Protein AF-A0A7S1UYB9-F1 (afdb_monomer)

Nearest PDB structures (foldseek):
  4dlo-assembly2_B  TM=4.527E-01  e=6.474E-01  Homo sapiens
  8h2i-assembly1_ch  TM=1.935E-01  e=6.474E-01  Paramecium bursaria Chlorella virus 1

Solvent-accessible surface area (backbone atoms only — not comparable to full-atom values): 20410 Å² total; per-residue (Å²): 109,73,67,57,55,50,49,52,51,49,49,56,49,45,54,52,46,54,53,44,52,65,56,42,76,76,60,73,85,88,80,85,80,88,90,85,88,78,91,83,91,81,80,86,74,84,79,85,75,87,77,80,89,81,90,79,92,77,91,78,91,70,85,76,75,67,77,84,29,73,62,58,53,55,50,70,70,44,54,74,50,55,44,52,31,52,51,42,31,50,53,21,47,49,56,64,70,48,92,58,56,42,74,54,38,48,60,60,46,49,57,50,53,51,51,52,50,49,30,48,74,71,68,42,57,66,48,68,64,30,54,47,37,45,53,57,36,34,60,64,28,75,39,69,68,57,41,53,52,50,53,54,50,40,50,72,44,46,47,56,58,55,60,55,50,59,40,63,71,48,73,72,76,58,95,43,80,82,39,67,44,65,38,87,87,78,66,47,72,42,37,54,60,55,42,54,73,72,66,44,73,76,74,78,77,81,56,57,70,60,19,40,51,46,20,50,54,49,49,52,52,53,46,53,45,48,48,45,63,73,71,60,47,68,92,50,46,68,61,39,52,52,51,50,49,48,52,52,48,50,54,47,53,30,40,36,50,57,50,52,52,50,52,51,53,60,48,55,76,75,41,96,68,88,76,83,76,81,73,82,63,68,83,78,39,81,91,51,54,37,66,32,60,68,64,46,33,28,52,50,18,43,45,47,76,74,73,46,64,59,68,59,54,51,49,53,52,53,49,50,49,50,50,24,54,76,69,68,43,84,75,46,92,52,81,85,50,92,87,79,118

Foldseek 3Di:
DVVVVVVVVVVVVVVVVVVVVVVVVVDDDDDDDDDDDDDDDDDPPPDDDDDDDDDDDDDDDPPPPPPCDVVVVVLVVDDPLVNLQVVLLVLLVVLVPDPDQLVVLVVSLVVSLVSLVVCLVVLRAHDLNSLVSSLVSVVRNVDPVSNVSSVVSCVSSVSLVVVVVVLVVVPAQPPDQQDWDQDPVPRDTDGPVCCVVPVDDPPPDCVLVQLLVLQVVVCVLVVVLVVCVVVPVVVCVVVSVVVVVVVVVLQCQQQVLVVVVVVVVVVCVVDVDPPPDDDDDQPPDPPSRNVCPSVVSNVVSVCCVPPDPVVVVVVVVVVVLVVCVVVVRCPDSHPDDVVND

Mean predicted aligned error: 17.26 Å

Secondary structure (DSSP, 8-state):
-HHHHHHHHHHHHHHHHHHHHHHHTS-----------------------------------------S-HHHHHHHTS-HHHHHHHHHHHHHHHHHHS---HHHHHHHTHHHHHHHHHHHHHTPPPPHHHHHHHHHHHHTTT-HHHHHHHHHHHHHHTHHHHHHHHHHHS-PPPSSTT-EEE-TTT--EEEHHHHHHHTS-------HHHHHHHHHHHHHHHHHHHHHHHTT-TTTHHHHHHHHHHHHHHHHHHTHHHHHHHHHHHHHHH--S-----PPPGGGSGGGTTS-HHHHHHHHHHHHHHH--HHHHHHHHHHHHHHHHHTT----SS---TT--

Organism: NCBI:txid210454

Structure (mmCIF, N/CA/C/O backbone):
data_AF-A0A7S1UYB9-F1
#
_entry.id   AF-A0A7S1UYB9-F1
#
loop_
_atom_site.group_PDB
_atom_site.id
_atom_site.type_symbol
_atom_site.label_atom_id
_atom_site.label_alt_id
_atom_site.label_comp_id
_atom_site.label_asym_id
_atom_site.label_entity_id
_atom_site.label_seq_id
_atom_site.pdbx_PDB_ins_code
_atom_site.Cartn_x
_atom_site.Cartn_y
_atom_site.Cartn_z
_atom_site.occupancy
_atom_site.B_iso_or_equiv
_atom_site.auth_seq_id
_atom_site.auth_comp_id
_atom_site.auth_asym_id
_atom_site.auth_atom_id
_atom_site.pdbx_PDB_model_num
ATOM 1 N N . MET A 1 1 ? 33.769 6.820 -28.427 1.00 42.97 1 MET A N 1
ATOM 2 C CA . MET A 1 1 ? 32.489 6.072 -28.470 1.00 42.97 1 MET A CA 1
ATOM 3 C C . MET A 1 1 ? 32.294 5.111 -27.297 1.00 42.97 1 MET A C 1
ATOM 5 O O . MET A 1 1 ? 31.265 5.228 -26.648 1.00 42.97 1 MET A O 1
ATOM 9 N N . ARG A 1 2 ? 33.259 4.240 -26.949 1.00 36.12 2 ARG A N 1
ATOM 10 C CA . ARG A 1 2 ? 33.141 3.302 -25.803 1.00 36.12 2 ARG A CA 1
ATOM 11 C C . ARG A 1 2 ? 32.756 3.968 -24.464 1.00 36.12 2 ARG A C 1
ATOM 13 O O . ARG A 1 2 ? 31.937 3.426 -23.739 1.00 36.12 2 ARG A O 1
ATOM 20 N N . ILE A 1 3 ? 33.258 5.177 -24.186 1.00 41.88 3 ILE A N 1
ATOM 21 C CA . ILE A 1 3 ? 32.945 5.941 -22.958 1.00 41.88 3 ILE A CA 1
ATOM 22 C C . ILE A 1 3 ? 31.493 6.452 -22.931 1.00 41.88 3 ILE A C 1
ATOM 24 O O . ILE A 1 3 ? 30.877 6.475 -21.874 1.00 41.88 3 ILE A O 1
ATOM 28 N N . VAL A 1 4 ? 30.919 6.818 -24.082 1.00 43.22 4 VAL A N 1
ATOM 29 C CA . VAL A 1 4 ? 29.540 7.340 -24.162 1.00 43.22 4 VAL A CA 1
ATOM 30 C C . VAL A 1 4 ? 28.526 6.208 -24.011 1.00 43.22 4 VAL A C 1
ATOM 32 O O . VAL A 1 4 ? 27.543 6.360 -23.298 1.00 43.22 4 VAL A O 1
ATOM 35 N N . VAL A 1 5 ? 28.805 5.043 -24.604 1.00 44.41 5 VAL A N 1
ATOM 36 C CA . VAL A 1 5 ? 27.975 3.841 -24.425 1.00 44.41 5 VAL A CA 1
ATOM 37 C C . VAL A 1 5 ? 28.027 3.367 -22.973 1.00 44.41 5 VAL A C 1
ATOM 39 O O . VAL A 1 5 ? 26.981 3.075 -22.405 1.00 44.41 5 VAL A O 1
ATOM 42 N N . LEU A 1 6 ? 29.208 3.382 -22.341 1.00 44.91 6 LEU A N 1
ATOM 43 C CA . LEU A 1 6 ? 29.353 3.066 -20.918 1.00 44.91 6 LEU A CA 1
ATOM 44 C C . LEU A 1 6 ? 28.611 4.081 -20.033 1.00 44.91 6 LEU A C 1
ATOM 46 O O . LEU A 1 6 ? 27.949 3.681 -19.086 1.00 44.91 6 LEU A O 1
ATOM 50 N N . ALA A 1 7 ? 28.662 5.375 -20.361 1.00 41.97 7 ALA A N 1
ATOM 51 C CA . ALA A 1 7 ? 27.946 6.418 -19.629 1.00 41.97 7 ALA A CA 1
ATOM 52 C C . ALA A 1 7 ? 26.420 6.294 -19.772 1.00 41.97 7 ALA A C 1
ATOM 54 O O . ALA A 1 7 ? 25.718 6.431 -18.778 1.00 41.97 7 ALA A O 1
ATOM 55 N N . CYS A 1 8 ? 25.896 5.970 -20.959 1.00 42.84 8 CYS A N 1
ATOM 56 C CA . CYS A 1 8 ? 24.467 5.702 -21.152 1.00 42.84 8 CYS A CA 1
ATOM 57 C C . CYS A 1 8 ? 24.020 4.422 -20.434 1.00 42.84 8 CYS A C 1
ATOM 59 O O . CYS A 1 8 ? 22.961 4.421 -19.813 1.00 42.84 8 CYS A O 1
ATOM 61 N N . PHE A 1 9 ? 24.831 3.358 -20.456 1.00 45.34 9 PHE A N 1
ATOM 62 C CA . PHE A 1 9 ? 24.547 2.132 -19.703 1.00 45.34 9 PHE A CA 1
ATOM 63 C C . PHE A 1 9 ? 24.575 2.380 -18.194 1.00 45.34 9 PHE A C 1
ATOM 65 O O . PHE A 1 9 ? 23.700 1.899 -17.483 1.00 45.34 9 PHE A O 1
ATOM 72 N N . LEU A 1 10 ? 25.538 3.169 -17.706 1.00 44.28 10 LEU A N 1
ATOM 73 C CA . LEU A 1 10 ? 25.613 3.573 -16.306 1.00 44.28 10 LEU A CA 1
ATOM 74 C C . LEU A 1 10 ? 24.454 4.493 -15.928 1.00 44.28 10 LEU A C 1
ATOM 76 O O . LEU A 1 10 ? 23.946 4.350 -14.829 1.00 44.28 10 LEU A O 1
ATOM 80 N N . PHE A 1 11 ? 23.987 5.377 -16.811 1.00 46.69 11 PHE A N 1
ATOM 81 C CA . PHE A 1 11 ? 22.837 6.246 -16.548 1.00 46.69 11 PHE A CA 1
ATOM 82 C C . PHE A 1 11 ? 21.532 5.440 -16.449 1.00 46.69 11 PHE A C 1
ATOM 84 O O . PHE A 1 11 ? 20.819 5.555 -15.458 1.00 46.69 11 PHE A O 1
ATOM 91 N N . PHE A 1 12 ? 21.280 4.522 -17.391 1.00 45.00 12 PHE A N 1
ATOM 92 C CA . PHE A 1 12 ? 20.133 3.605 -17.325 1.00 45.00 12 PHE A CA 1
ATOM 93 C C . PHE A 1 12 ? 20.221 2.626 -16.145 1.00 45.00 12 PHE A C 1
ATOM 95 O O . PHE A 1 12 ? 19.213 2.355 -15.496 1.00 45.00 12 PHE A O 1
ATOM 102 N N . ALA A 1 13 ? 21.417 2.122 -15.823 1.00 44.00 13 ALA A N 1
ATOM 103 C CA . A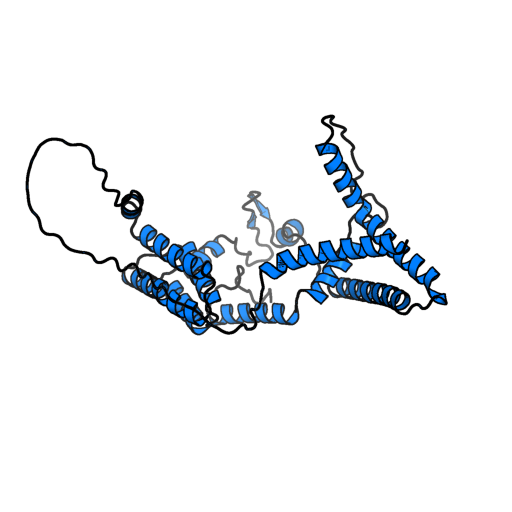LA A 1 13 ? 21.632 1.289 -14.643 1.00 44.00 13 ALA A CA 1
ATOM 104 C C . ALA A 1 13 ? 21.468 2.086 -13.341 1.00 44.00 13 ALA A C 1
ATOM 106 O O . ALA A 1 13 ? 20.978 1.529 -12.365 1.00 44.00 13 ALA A O 1
ATOM 107 N N . SER A 1 14 ? 21.828 3.374 -13.327 1.00 41.84 14 SER A N 1
ATOM 108 C CA . SER A 1 14 ? 21.657 4.273 -12.180 1.00 41.84 14 SER A CA 1
ATOM 109 C C . SER A 1 14 ? 20.189 4.597 -11.947 1.00 41.84 14 SER A C 1
ATOM 111 O O . SER A 1 14 ? 19.747 4.509 -10.810 1.00 41.84 14 SER A O 1
ATOM 113 N N . ASP A 1 15 ? 19.410 4.883 -12.992 1.00 41.91 15 ASP A N 1
ATOM 114 C CA . ASP A 1 15 ? 17.965 5.105 -12.861 1.00 41.91 15 ASP A CA 1
ATOM 115 C C . ASP A 1 15 ? 17.231 3.819 -12.458 1.00 41.91 15 ASP A C 1
ATOM 117 O O . ASP A 1 15 ? 16.371 3.850 -11.576 1.00 41.91 15 ASP A O 1
ATOM 121 N N . ALA A 1 16 ? 17.630 2.664 -13.002 1.00 42.84 16 ALA A N 1
ATOM 122 C CA . ALA A 1 16 ? 17.122 1.365 -12.564 1.00 42.84 16 ALA A CA 1
ATOM 123 C C . ALA A 1 16 ? 17.516 1.043 -11.108 1.00 42.84 16 ALA A C 1
ATOM 125 O O . ALA A 1 16 ? 16.700 0.495 -10.368 1.00 42.84 16 ALA A O 1
ATOM 126 N N . LEU A 1 17 ? 18.723 1.422 -10.664 1.00 44.00 17 LEU A N 1
ATOM 127 C CA . LEU A 1 17 ? 19.191 1.268 -9.281 1.00 44.00 17 LEU A CA 1
ATOM 128 C C . LEU A 1 17 ? 18.524 2.249 -8.320 1.00 44.00 17 LEU A C 1
ATOM 130 O O . LEU A 1 17 ? 18.197 1.847 -7.213 1.00 44.00 17 LEU A O 1
ATOM 134 N N . VAL A 1 18 ? 18.288 3.503 -8.706 1.00 43.94 18 VAL A N 1
ATOM 135 C CA . VAL A 1 18 ? 17.576 4.503 -7.891 1.00 43.94 18 VAL A CA 1
ATOM 136 C C . VAL A 1 18 ? 16.107 4.106 -7.745 1.00 43.94 18 VAL A C 1
ATOM 138 O O . VAL A 1 18 ? 15.548 4.207 -6.649 1.00 43.94 18 VAL A O 1
ATOM 141 N N . PHE A 1 19 ? 15.500 3.567 -8.806 1.00 40.62 19 PHE A N 1
ATOM 142 C CA . PHE A 1 19 ? 14.158 2.993 -8.761 1.00 40.62 19 PHE A CA 1
ATOM 143 C C . PHE A 1 19 ? 14.120 1.718 -7.899 1.00 40.62 19 PHE A C 1
ATOM 145 O O . PHE A 1 19 ? 13.281 1.621 -7.001 1.00 40.62 19 PHE A O 1
ATOM 152 N N . GLN A 1 20 ? 15.093 0.806 -8.054 1.00 43.41 20 GLN A N 1
ATOM 153 C CA . GLN A 1 20 ? 15.240 -0.363 -7.181 1.00 43.41 20 GLN A CA 1
ATOM 154 C C . GLN A 1 20 ? 15.476 0.030 -5.721 1.00 43.41 20 GLN A C 1
ATOM 156 O O . GLN A 1 20 ? 14.866 -0.570 -4.847 1.00 43.41 20 GLN A O 1
ATOM 161 N N . HIS A 1 21 ? 16.312 1.023 -5.416 1.00 39.59 21 HIS A N 1
ATOM 162 C CA . HIS A 1 21 ? 16.642 1.424 -4.044 1.00 39.59 21 HIS A CA 1
ATOM 163 C C . HIS A 1 21 ? 15.453 2.097 -3.342 1.00 39.59 21 HIS A C 1
ATOM 165 O O . HIS A 1 21 ? 15.294 1.945 -2.129 1.00 39.59 21 HIS A O 1
ATOM 171 N N . ARG A 1 22 ? 14.566 2.764 -4.098 1.00 41.34 22 ARG A N 1
ATOM 172 C CA . ARG A 1 22 ? 13.266 3.240 -3.594 1.00 41.34 22 ARG A CA 1
ATOM 173 C C . ARG A 1 22 ? 12.306 2.094 -3.269 1.00 41.34 22 ARG A C 1
ATOM 175 O O . ARG A 1 22 ? 11.605 2.181 -2.270 1.00 41.34 22 ARG A O 1
ATOM 182 N N . THR A 1 23 ? 12.306 1.013 -4.050 1.00 40.59 23 THR A N 1
ATOM 183 C CA . THR A 1 23 ? 11.463 -0.173 -3.784 1.00 40.59 23 THR A CA 1
ATOM 184 C C . THR A 1 23 ? 12.064 -1.147 -2.762 1.00 40.59 23 THR A C 1
ATOM 186 O O . THR A 1 23 ? 11.339 -1.800 -2.022 1.00 40.59 23 THR A O 1
ATOM 189 N N . ARG A 1 24 ? 13.394 -1.224 -2.658 1.00 38.09 24 ARG A N 1
ATOM 190 C CA . ARG A 1 24 ? 14.128 -2.147 -1.775 1.00 38.09 24 ARG A CA 1
ATOM 191 C C . ARG A 1 24 ? 14.206 -1.641 -0.334 1.00 38.09 24 ARG A C 1
ATOM 193 O O . ARG A 1 24 ? 14.369 -2.444 0.575 1.00 38.09 24 ARG A O 1
ATOM 200 N N . ASN A 1 25 ? 14.005 -0.340 -0.114 1.00 37.72 25 ASN A N 1
ATOM 201 C CA . ASN A 1 25 ? 13.775 0.215 1.223 1.00 37.72 25 ASN A CA 1
ATOM 202 C C . ASN A 1 25 ? 12.359 -0.073 1.762 1.00 37.72 25 ASN A C 1
ATOM 204 O O . ASN A 1 25 ? 12.115 0.193 2.930 1.00 37.72 25 ASN A O 1
ATOM 208 N N . ALA A 1 26 ? 11.450 -0.639 0.956 1.00 43.31 26 ALA A N 1
ATOM 209 C CA . ALA A 1 26 ? 10.149 -1.122 1.428 1.00 43.31 26 ALA A CA 1
ATOM 210 C C . ALA A 1 26 ? 10.147 -2.629 1.755 1.00 43.31 26 ALA A C 1
ATOM 212 O O . ALA A 1 26 ? 9.221 -3.110 2.398 1.00 43.31 26 ALA A O 1
ATOM 213 N N . ILE A 1 27 ? 11.157 -3.388 1.307 1.00 42.12 27 ILE A N 1
ATOM 214 C CA . ILE A 1 27 ? 11.240 -4.844 1.491 1.00 42.12 27 ILE A CA 1
ATOM 215 C C . ILE A 1 27 ? 12.722 -5.238 1.598 1.00 42.12 27 ILE A C 1
ATOM 217 O O . ILE A 1 27 ? 13.376 -5.545 0.597 1.00 42.12 27 ILE A O 1
ATOM 221 N N . ARG A 1 28 ? 13.281 -5.224 2.812 1.00 30.55 28 ARG A N 1
ATOM 222 C CA . ARG A 1 28 ? 14.575 -5.858 3.107 1.00 30.55 28 ARG A CA 1
ATOM 223 C C . ARG A 1 28 ? 14.331 -7.117 3.945 1.00 30.55 28 ARG A C 1
ATOM 225 O O . ARG A 1 28 ? 13.878 -6.979 5.073 1.00 30.55 28 ARG A O 1
ATOM 232 N N . PRO A 1 29 ? 14.665 -8.322 3.453 1.00 36.78 29 PRO A N 1
ATOM 233 C CA . PRO A 1 29 ? 14.842 -9.481 4.317 1.00 36.78 29 PRO A CA 1
ATOM 234 C C . PRO A 1 29 ? 16.212 -9.369 5.003 1.00 36.78 29 PRO A C 1
ATOM 236 O O . PRO A 1 29 ? 17.252 -9.329 4.337 1.00 36.78 29 PRO A O 1
ATOM 239 N N . SER A 1 30 ? 16.223 -9.260 6.329 1.00 38.91 30 SER A N 1
ATOM 240 C CA . SER A 1 30 ? 17.432 -9.231 7.153 1.00 38.91 30 SER A CA 1
ATOM 241 C C . SER A 1 30 ? 17.957 -10.654 7.361 1.00 38.91 30 SER A C 1
ATOM 243 O O . SER A 1 30 ? 17.463 -11.414 8.186 1.00 38.91 30 SER A O 1
ATOM 245 N N . HIS A 1 31 ? 19.002 -11.017 6.614 1.00 38.47 31 HIS A N 1
ATOM 246 C CA . HIS A 1 31 ? 19.836 -12.173 6.937 1.00 38.47 31 HIS A CA 1
ATOM 247 C C . HIS A 1 31 ? 21.039 -11.705 7.773 1.00 38.47 31 HIS A C 1
ATOM 249 O O . HIS A 1 31 ? 21.931 -11.025 7.273 1.00 38.47 31 HIS A O 1
ATOM 255 N N . GLN A 1 32 ? 21.015 -12.105 9.046 1.00 43.62 32 GLN A N 1
ATOM 256 C CA . GLN A 1 32 ? 22.134 -12.605 9.852 1.00 43.62 32 GLN A CA 1
ATOM 257 C C . GLN A 1 32 ? 23.381 -11.719 10.036 1.00 43.62 32 GLN A C 1
ATOM 259 O O . GLN A 1 32 ? 24.331 -11.778 9.257 1.00 43.62 32 GLN A O 1
ATOM 264 N N . GLN A 1 33 ? 23.437 -11.034 11.185 1.00 33.28 33 GLN A N 1
ATOM 265 C CA . GLN A 1 33 ? 24.684 -10.697 11.879 1.00 33.28 33 GLN A CA 1
ATOM 266 C C . GLN A 1 33 ? 24.526 -10.881 13.397 1.00 33.28 33 GLN A C 1
ATOM 268 O O . GLN A 1 33 ? 23.536 -10.459 13.987 1.00 33.28 33 GLN A O 1
ATOM 273 N N . ASP A 1 34 ? 25.509 -11.565 13.985 1.00 35.19 34 ASP A N 1
ATOM 274 C CA . ASP A 1 34 ? 25.567 -12.031 15.374 1.00 35.19 34 ASP A CA 1
ATOM 275 C C . ASP A 1 34 ? 25.630 -10.911 16.438 1.00 35.19 34 ASP A C 1
ATOM 277 O O . ASP A 1 34 ? 26.074 -9.793 16.154 1.00 35.19 34 ASP A O 1
ATOM 281 N N . PRO A 1 35 ? 25.270 -11.219 17.703 1.00 46.78 35 PRO A N 1
ATOM 282 C CA . PRO A 1 35 ? 24.909 -10.234 18.711 1.00 46.78 35 PRO A CA 1
ATOM 283 C C . PRO A 1 35 ? 26.052 -9.968 19.688 1.00 46.78 35 PRO A C 1
ATOM 285 O O . PRO A 1 35 ? 26.541 -10.899 20.322 1.00 46.78 35 PRO A O 1
ATOM 288 N N . LYS A 1 36 ? 26.407 -8.700 19.935 1.00 42.03 36 LYS A N 1
ATOM 289 C CA . LYS A 1 36 ? 26.970 -8.282 21.231 1.00 42.03 36 LYS A CA 1
ATOM 290 C C . LYS A 1 36 ? 26.615 -6.830 21.549 1.00 42.03 36 LYS A C 1
ATOM 292 O O . LYS A 1 36 ? 27.019 -5.929 20.824 1.00 42.03 36 LYS A O 1
ATOM 297 N N . ARG A 1 37 ? 26.076 -6.670 22.767 1.00 32.78 37 ARG A N 1
ATOM 298 C CA . ARG A 1 37 ? 25.945 -5.460 23.607 1.00 32.78 37 ARG A CA 1
ATOM 299 C C . ARG A 1 37 ? 24.636 -4.684 23.461 1.00 32.78 37 ARG A C 1
ATOM 301 O O . ARG A 1 37 ? 24.161 -4.529 22.356 1.00 32.78 37 ARG A O 1
ATOM 308 N N . ILE A 1 38 ? 24.043 -4.081 24.490 1.00 34.12 38 ILE A N 1
ATOM 309 C CA . ILE A 1 38 ? 24.110 -4.070 25.968 1.00 34.12 38 ILE A CA 1
ATOM 310 C C . ILE A 1 38 ? 22.876 -3.213 26.350 1.00 34.12 38 ILE A C 1
ATOM 312 O O . ILE A 1 38 ? 22.581 -2.249 25.652 1.00 34.12 38 ILE A O 1
ATOM 316 N N . LEU A 1 39 ? 22.182 -3.585 27.432 1.00 38.19 39 LEU A N 1
ATOM 317 C CA . LEU A 1 39 ? 21.310 -2.781 28.313 1.00 38.19 39 LEU A CA 1
ATOM 318 C C . LEU A 1 39 ? 20.924 -1.346 27.878 1.00 38.19 39 LEU A C 1
ATOM 320 O O . LEU A 1 39 ? 21.781 -0.470 27.837 1.00 38.19 39 LEU A O 1
ATOM 324 N N . ALA A 1 40 ? 19.622 -1.039 27.898 1.00 31.59 40 ALA A N 1
ATOM 325 C CA . ALA A 1 40 ? 18.995 -0.392 29.062 1.00 31.59 40 ALA A CA 1
ATOM 326 C C . ALA A 1 40 ? 17.464 -0.348 28.911 1.00 31.59 40 ALA A C 1
ATOM 328 O O . ALA A 1 40 ? 16.916 0.310 28.034 1.00 31.59 40 ALA A O 1
ATOM 329 N N . ARG A 1 41 ? 16.781 -1.055 29.817 1.00 38.38 41 ARG A N 1
ATOM 330 C CA . ARG A 1 41 ? 15.350 -0.918 30.097 1.00 38.38 41 ARG A CA 1
ATOM 331 C C . ARG A 1 41 ? 15.092 0.449 30.730 1.00 38.38 41 ARG A C 1
ATOM 333 O O . ARG A 1 41 ? 15.645 0.718 31.793 1.00 38.38 41 ARG A O 1
ATOM 340 N N . THR A 1 42 ? 14.149 1.208 30.182 1.00 31.94 42 THR A N 1
ATOM 341 C CA . THR A 1 42 ? 13.439 2.249 30.938 1.00 31.94 42 THR A CA 1
ATOM 342 C C . THR A 1 42 ? 11.947 1.974 30.824 1.00 31.94 42 THR A C 1
ATOM 344 O O . THR A 1 42 ? 11.270 2.421 29.905 1.00 31.94 42 THR A O 1
ATOM 347 N N . CYS A 1 43 ? 11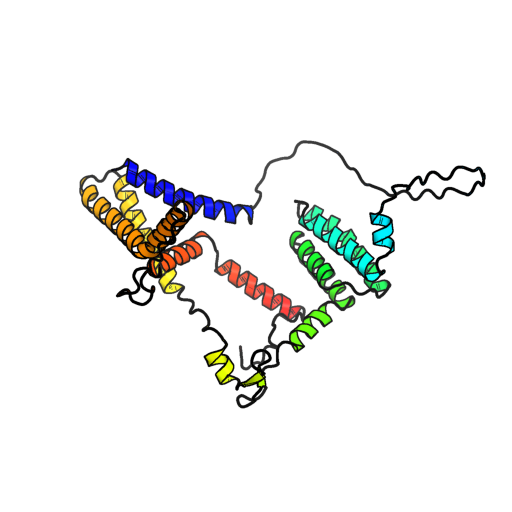.453 1.160 31.755 1.00 29.92 43 CYS A N 1
ATOM 348 C CA . CYS A 1 43 ? 10.032 0.957 31.986 1.00 29.92 43 CYS A CA 1
ATOM 349 C C . CYS A 1 43 ? 9.540 2.154 32.813 1.00 29.92 43 CYS A C 1
ATOM 351 O O . CYS A 1 43 ? 9.962 2.309 33.960 1.00 29.92 43 CYS A O 1
ATOM 353 N N . MET A 1 44 ? 8.701 3.025 32.245 1.00 29.06 44 MET A N 1
ATOM 354 C CA . MET A 1 44 ? 7.979 4.028 33.034 1.00 29.06 44 MET A CA 1
ATOM 355 C C . MET A 1 44 ? 6.806 3.342 33.735 1.00 29.06 44 MET A C 1
ATOM 357 O O . MET A 1 44 ? 5.688 3.311 33.232 1.00 29.06 44 MET A O 1
ATOM 361 N N . VAL A 1 45 ? 7.088 2.773 34.906 1.00 32.25 45 VAL A N 1
ATOM 362 C CA . VAL A 1 45 ? 6.067 2.415 35.892 1.00 32.25 45 VAL A CA 1
ATOM 363 C C . VAL A 1 45 ? 5.583 3.724 36.515 1.00 32.25 45 VAL A C 1
ATOM 365 O O . VAL A 1 45 ? 6.321 4.386 37.242 1.00 32.25 45 VAL A O 1
ATOM 368 N N . VAL A 1 46 ? 4.355 4.129 36.193 1.00 35.34 46 VAL A N 1
ATOM 369 C CA . VAL A 1 46 ? 3.673 5.235 36.874 1.00 35.34 46 VAL A CA 1
ATOM 370 C C . VAL A 1 46 ? 3.217 4.719 38.236 1.00 35.34 46 VAL A C 1
ATOM 372 O O . VAL A 1 46 ? 2.162 4.108 38.375 1.00 35.34 46 VAL A O 1
ATOM 375 N N . GLU A 1 47 ? 4.053 4.931 39.246 1.00 32.34 47 GLU A N 1
ATOM 376 C CA . GLU A 1 47 ? 3.731 4.656 40.642 1.00 32.34 47 GLU A CA 1
ATOM 377 C C . GLU A 1 47 ? 2.822 5.784 41.169 1.00 32.34 47 GLU A C 1
ATOM 379 O O . GLU A 1 47 ? 3.260 6.912 41.414 1.00 32.34 47 GLU A O 1
ATOM 384 N N . GLN A 1 48 ? 1.520 5.510 41.295 1.00 35.88 48 GLN A N 1
ATOM 385 C CA . GLN A 1 48 ? 0.571 6.411 41.953 1.00 35.88 48 GLN A CA 1
ATOM 386 C C . GLN A 1 48 ? 0.828 6.409 43.463 1.00 35.88 48 GLN A C 1
ATOM 388 O O . GLN A 1 48 ? 0.340 5.556 44.200 1.00 35.88 48 GLN A O 1
ATOM 393 N N . LYS A 1 49 ? 1.586 7.400 43.936 1.00 34.16 49 LYS A N 1
ATOM 394 C CA . LYS A 1 49 ? 1.734 7.682 45.363 1.00 34.16 49 LYS A CA 1
ATOM 395 C C . LYS A 1 49 ? 0.575 8.571 45.819 1.00 34.16 49 LYS A C 1
ATOM 397 O O . LYS A 1 49 ? 0.534 9.760 45.515 1.00 34.16 49 LYS A O 1
ATOM 402 N N . THR A 1 50 ? -0.374 7.984 46.542 1.00 42.97 50 THR A N 1
ATOM 403 C CA . THR A 1 50 ? -1.410 8.701 47.294 1.00 42.97 50 THR A CA 1
ATOM 404 C C . THR A 1 50 ? -0.751 9.493 48.423 1.00 42.97 50 THR A C 1
ATOM 406 O O . THR A 1 50 ? -0.329 8.909 49.420 1.00 42.97 50 THR A O 1
ATOM 409 N N . SER A 1 51 ? -0.631 10.812 48.266 1.00 40.06 51 SER A N 1
ATOM 410 C CA . SER A 1 51 ? -0.245 11.718 49.350 1.00 40.06 51 SER A CA 1
ATOM 411 C C . SER A 1 51 ? -1.488 12.344 49.970 1.00 40.06 51 SER A C 1
ATOM 413 O O . SER A 1 51 ? -2.240 13.062 49.311 1.00 40.06 51 SER A O 1
ATOM 415 N N . THR A 1 52 ? -1.669 12.029 51.244 1.00 40.56 52 THR A N 1
ATOM 416 C CA . THR A 1 52 ? -2.607 12.606 52.200 1.00 40.56 52 THR A CA 1
ATOM 417 C C . THR A 1 52 ? -2.434 14.114 52.378 1.00 40.56 52 THR A C 1
ATOM 419 O O . THR A 1 52 ? -1.335 14.655 52.300 1.00 40.56 52 THR A O 1
ATOM 422 N N . THR A 1 53 ? -3.581 14.731 52.637 1.00 51.59 53 THR A N 1
ATOM 423 C CA . THR A 1 53 ? -3.908 16.099 53.042 1.00 51.59 53 THR A CA 1
ATOM 424 C C . THR A 1 53 ? -2.980 16.691 54.106 1.00 51.59 53 THR A C 1
ATOM 426 O O . THR A 1 53 ? -2.839 16.091 55.165 1.00 51.59 53 THR A O 1
ATOM 429 N N . GLU A 1 54 ? -2.487 17.913 53.879 1.00 45.34 54 GLU A N 1
ATOM 430 C CA . GLU A 1 54 ? -2.252 18.908 54.937 1.00 45.34 54 GLU A CA 1
ATOM 431 C C . GLU A 1 54 ? -2.604 20.314 54.422 1.00 45.34 54 GLU A C 1
ATOM 433 O O . GLU A 1 54 ? -2.126 20.760 53.377 1.00 45.34 54 GLU A O 1
ATOM 438 N N . ASP A 1 55 ? -3.481 20.984 55.171 1.00 53.31 55 ASP A N 1
ATOM 439 C CA . ASP A 1 55 ? -3.895 22.375 55.009 1.00 53.31 55 ASP A CA 1
ATOM 440 C C . ASP A 1 55 ? -2.824 23.326 55.553 1.00 53.31 55 ASP A C 1
ATOM 442 O O . ASP A 1 55 ? -2.543 23.283 56.748 1.00 53.31 55 ASP A O 1
ATOM 446 N N . ILE A 1 56 ? -2.327 24.270 54.743 1.00 50.16 56 ILE A N 1
ATOM 447 C CA . ILE A 1 56 ? -1.845 25.573 55.234 1.00 50.16 56 ILE A CA 1
ATOM 448 C C . ILE A 1 56 ? -2.216 26.661 54.220 1.00 50.16 56 ILE A C 1
ATOM 450 O O . ILE A 1 56 ? -1.722 26.703 53.093 1.00 50.16 56 ILE A O 1
ATOM 454 N N . ALA A 1 57 ? -3.078 27.579 54.652 1.00 56.47 57 ALA A N 1
ATOM 455 C CA . ALA A 1 57 ? -3.366 28.827 53.966 1.00 56.47 57 ALA A CA 1
ATOM 456 C C . ALA A 1 57 ? -2.192 29.810 54.110 1.00 56.47 57 ALA A C 1
ATOM 458 O O . ALA A 1 57 ? -1.793 30.118 55.230 1.00 56.47 57 ALA A O 1
ATOM 459 N N . SER A 1 58 ? -1.696 30.370 53.000 1.00 45.81 58 SER A N 1
ATOM 460 C CA . SER A 1 58 ? -1.139 31.731 52.981 1.00 45.81 58 SER A CA 1
ATOM 461 C C . SER A 1 58 ? -0.967 32.270 51.553 1.00 45.81 58 SER A C 1
ATOM 463 O O . SER A 1 58 ? -0.099 31.853 50.795 1.00 45.81 58 SER A O 1
ATOM 465 N N . THR A 1 59 ? -1.863 33.194 51.208 1.00 48.47 59 THR A N 1
ATOM 466 C CA . THR A 1 59 ? -1.655 34.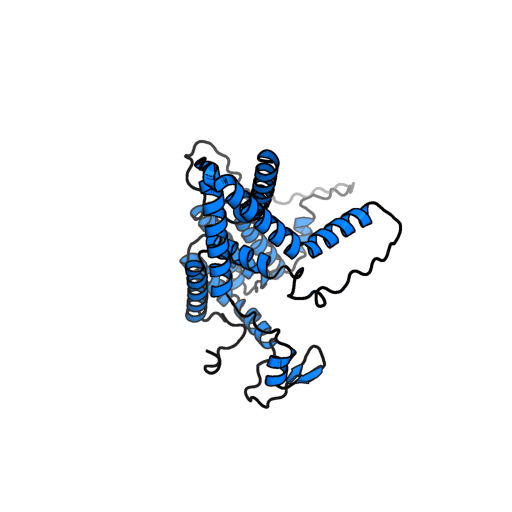468 50.495 1.00 48.47 59 THR A CA 1
ATOM 467 C C . THR A 1 59 ? -0.444 34.610 49.556 1.00 48.47 59 THR A C 1
ATOM 469 O O . THR A 1 59 ? 0.683 34.817 49.993 1.00 48.47 59 THR A O 1
ATOM 472 N N . GLY A 1 60 ? -0.728 34.648 48.247 1.00 42.62 60 GLY A N 1
ATOM 473 C CA . GLY A 1 60 ? 0.213 35.065 47.199 1.00 42.62 60 GLY A CA 1
ATOM 474 C C . GLY A 1 60 ? 0.103 34.219 45.931 1.00 42.62 60 GLY A C 1
ATOM 475 O O . GLY A 1 60 ? 1.045 33.517 45.582 1.00 42.62 60 GLY A O 1
ATOM 476 N N . SER A 1 61 ? -1.059 34.243 45.267 1.00 42.41 61 SER A N 1
ATOM 477 C CA . SER A 1 61 ? -1.370 33.405 44.096 1.00 42.41 61 SER A CA 1
ATOM 478 C C . SER A 1 61 ? -0.583 33.840 42.850 1.00 42.41 61 SER A C 1
ATOM 480 O O . SER A 1 61 ? -1.078 34.541 41.971 1.00 42.41 61 SER A O 1
ATOM 482 N N . LEU A 1 62 ? 0.679 33.423 42.789 1.00 37.97 62 LEU A N 1
ATOM 483 C CA . LEU A 1 62 ? 1.401 33.205 41.544 1.00 37.97 62 LEU A CA 1
ATOM 484 C C . LEU A 1 62 ? 0.947 31.848 41.010 1.00 37.97 62 LEU A C 1
ATOM 486 O O . LEU A 1 62 ? 1.143 30.818 41.653 1.00 37.97 62 LEU A O 1
ATOM 490 N N . VAL A 1 63 ? 0.292 31.868 39.851 1.00 43.06 63 VAL A N 1
ATOM 491 C CA . VAL A 1 63 ? -0.217 30.694 39.140 1.00 43.06 63 VAL A CA 1
ATOM 492 C C . VAL A 1 63 ? 0.965 29.808 38.728 1.00 43.06 63 VAL A C 1
ATOM 494 O O . VAL A 1 63 ? 1.493 29.910 37.622 1.00 43.06 63 VAL A O 1
ATOM 497 N N . PHE A 1 64 ? 1.400 28.926 39.624 1.00 41.88 64 PHE A N 1
ATOM 498 C CA . PHE A 1 64 ? 2.211 27.774 39.265 1.00 41.88 64 PHE A CA 1
ATOM 499 C C . PHE A 1 64 ? 1.293 26.798 38.532 1.00 41.88 64 PHE A C 1
ATOM 501 O O . PHE A 1 64 ? 0.615 25.973 39.138 1.00 41.88 64 PHE A O 1
ATOM 508 N N . ILE A 1 65 ? 1.230 26.941 37.206 1.00 49.53 65 ILE A N 1
ATOM 509 C CA . ILE A 1 65 ? 0.670 25.919 36.323 1.00 49.53 65 ILE A CA 1
ATOM 510 C C . ILE A 1 65 ? 1.564 24.692 36.487 1.00 49.53 65 ILE A C 1
ATOM 512 O O . ILE A 1 65 ? 2.636 24.607 35.884 1.00 49.53 65 ILE A O 1
ATOM 516 N N . ASP A 1 66 ? 1.144 23.771 37.350 1.00 55.44 66 ASP A N 1
ATOM 517 C CA . ASP A 1 66 ? 1.754 22.459 37.488 1.00 55.44 66 ASP A CA 1
ATOM 518 C C . ASP A 1 66 ? 1.697 21.792 36.102 1.00 55.44 66 ASP A C 1
ATOM 520 O O . ASP A 1 66 ? 0.628 21.471 35.579 1.00 55.44 66 ASP A O 1
ATOM 524 N N . LYS A 1 67 ? 2.853 21.653 35.439 1.00 53.22 67 LYS A N 1
ATOM 525 C CA . LYS A 1 67 ? 2.998 21.082 34.085 1.00 53.22 67 LYS A CA 1
ATOM 526 C C . LYS A 1 67 ? 2.771 19.560 34.053 1.00 53.22 67 LYS A C 1
ATOM 528 O O . LYS A 1 67 ? 3.228 18.890 33.129 1.00 53.22 67 LYS A O 1
ATOM 533 N N . LYS A 1 68 ? 1.989 19.021 34.993 1.00 55.78 68 LYS A N 1
ATOM 534 C CA . LYS A 1 68 ? 1.105 17.864 34.759 1.00 55.78 68 LYS A CA 1
ATOM 535 C C . LYS A 1 68 ? -0.026 18.277 33.793 1.00 55.78 68 LYS A C 1
ATOM 537 O O . LYS A 1 68 ? -1.203 18.190 34.094 1.00 55.78 68 LYS A O 1
ATOM 542 N N . SER A 1 69 ? 0.301 19.089 32.799 1.00 68.94 69 SER A N 1
ATOM 543 C CA . SER A 1 69 ? 0.612 18.720 31.418 1.00 68.94 69 SER A CA 1
ATOM 544 C C . SER A 1 69 ? -0.674 18.968 30.660 1.00 68.94 69 SER A C 1
ATOM 546 O O . SER A 1 69 ? -1.705 18.348 30.901 1.00 68.94 69 SER A O 1
ATOM 548 N N . GLN A 1 70 ? -0.652 19.982 29.804 1.00 85.94 70 GLN A N 1
ATOM 549 C CA . GLN A 1 70 ? -1.826 20.364 29.022 1.00 85.94 70 GLN A CA 1
ATOM 550 C C . GLN A 1 70 ? -2.387 19.160 28.247 1.00 85.94 70 GLN A C 1
ATOM 552 O O . GLN A 1 70 ? -3.585 19.103 28.021 1.00 85.94 70 GLN A O 1
ATOM 557 N N . LEU A 1 71 ? -1.540 18.167 27.942 1.00 84.31 71 LEU A N 1
ATOM 558 C CA . LEU A 1 71 ? -1.921 16.860 27.412 1.00 84.31 71 LEU A CA 1
ATOM 559 C C . LEU A 1 71 ? -2.809 16.042 28.352 1.00 84.31 71 LEU A C 1
ATOM 561 O O . LEU A 1 71 ? -3.810 15.520 27.890 1.00 84.31 71 LEU A O 1
ATOM 565 N N . ALA A 1 72 ? -2.487 15.928 29.643 1.00 87.81 72 ALA A N 1
ATOM 566 C CA . ALA A 1 72 ? -3.328 15.195 30.591 1.00 87.81 72 ALA A CA 1
ATOM 567 C C . ALA A 1 72 ? -4.700 15.865 30.754 1.00 87.81 72 ALA A C 1
ATOM 569 O O . ALA A 1 72 ? -5.715 15.178 30.794 1.00 87.81 72 ALA A O 1
ATOM 570 N N . SER A 1 73 ? -4.732 17.201 30.775 1.00 91.44 73 SER A N 1
ATOM 571 C CA . SER A 1 73 ? -5.984 17.969 30.801 1.00 91.44 73 SER A CA 1
ATOM 572 C C . SER A 1 73 ? -6.783 17.813 29.501 1.00 91.44 73 SER A C 1
ATOM 574 O O . SER A 1 73 ? -7.975 17.523 29.542 1.00 91.44 73 SER A O 1
ATOM 576 N N . ALA A 1 74 ? -6.125 17.915 28.341 1.00 92.56 74 ALA A N 1
ATOM 577 C CA . ALA A 1 74 ? -6.761 17.713 27.041 1.00 92.56 74 ALA A CA 1
ATOM 578 C C . ALA A 1 74 ? -7.274 16.276 26.866 1.00 92.56 74 ALA A C 1
ATOM 580 O O . ALA A 1 74 ? -8.358 16.081 26.333 1.00 92.56 74 ALA A O 1
ATOM 581 N N . PHE A 1 75 ? -6.529 15.280 27.348 1.00 92.88 75 PHE A N 1
ATOM 582 C CA . PHE A 1 75 ? -6.926 13.876 27.305 1.00 92.88 75 PHE A CA 1
ATOM 583 C C . PHE A 1 75 ? -8.098 13.595 28.248 1.00 92.88 75 PHE A C 1
ATOM 585 O O . PHE A 1 75 ? -9.051 12.939 27.848 1.00 92.88 75 PHE A O 1
ATOM 592 N N . ALA A 1 76 ? -8.083 14.158 29.460 1.00 93.38 76 ALA A N 1
ATOM 593 C CA . ALA A 1 76 ? -9.203 14.069 30.397 1.00 93.38 76 ALA A CA 1
ATOM 594 C C . ALA A 1 76 ? -10.471 14.781 29.892 1.00 93.38 76 ALA A C 1
ATOM 596 O O . ALA A 1 76 ? -11.565 14.468 30.353 1.00 93.38 76 ALA A O 1
ATOM 597 N N . ALA A 1 77 ? -10.330 15.728 28.958 1.00 96.00 77 ALA A N 1
ATOM 598 C CA . ALA A 1 77 ? -11.446 16.416 28.319 1.00 96.00 77 ALA A CA 1
ATOM 599 C C . ALA A 1 77 ? -12.079 15.629 27.154 1.00 96.00 77 ALA A C 1
ATOM 601 O O . ALA A 1 77 ? -13.138 16.032 26.679 1.00 96.00 77 ALA A O 1
ATOM 602 N N . LEU A 1 78 ? -11.451 14.545 26.679 1.00 95.19 78 LEU A N 1
ATOM 603 C CA . LEU A 1 78 ? -12.022 13.675 25.646 1.00 95.19 78 LEU A CA 1
ATOM 604 C C . LEU A 1 78 ? -13.082 12.742 26.236 1.00 95.19 78 LEU A C 1
ATOM 606 O O . LEU A 1 78 ? -12.990 12.346 27.400 1.00 95.19 78 LEU A O 1
ATOM 610 N N . ASP A 1 79 ? -14.038 12.329 25.407 1.00 97.12 79 ASP A N 1
ATOM 611 C CA . ASP A 1 79 ? -14.991 11.282 25.768 1.00 97.12 79 ASP A CA 1
ATOM 612 C C . ASP A 1 79 ? -14.262 9.955 26.044 1.00 97.12 79 ASP A C 1
ATOM 614 O O . ASP A 1 79 ? -13.227 9.664 25.443 1.00 97.12 79 ASP A O 1
ATOM 618 N N . GLU A 1 80 ? -14.819 9.109 26.919 1.00 95.94 80 GLU A N 1
ATOM 619 C CA . GLU A 1 80 ? -14.201 7.824 27.301 1.00 95.94 80 GLU A CA 1
ATOM 620 C C . GLU A 1 80 ? -13.850 6.970 26.066 1.00 95.94 80 GLU A C 1
ATOM 622 O O . GLU A 1 80 ? -12.767 6.395 25.991 1.00 95.94 80 GLU A O 1
ATOM 627 N N . GLY A 1 81 ? -14.722 6.946 25.051 1.00 95.81 81 GLY A N 1
ATOM 628 C CA . GLY A 1 81 ? -14.458 6.244 23.791 1.00 95.81 81 GLY A CA 1
ATOM 629 C C . GLY A 1 81 ? -13.234 6.769 23.040 1.00 95.81 81 GLY A C 1
ATOM 630 O O . GLY A 1 81 ? -12.397 5.976 22.608 1.00 95.81 81 GLY A O 1
ATOM 631 N N . ASP A 1 82 ? -13.096 8.091 22.951 1.00 96.88 82 ASP A N 1
ATOM 632 C CA . ASP A 1 82 ? -11.982 8.744 22.263 1.00 96.88 82 ASP A CA 1
ATOM 633 C C . ASP A 1 82 ? -10.667 8.573 23.032 1.00 96.88 82 ASP A C 1
ATOM 635 O O . ASP A 1 82 ? -9.611 8.402 22.420 1.00 96.88 82 ASP A O 1
ATOM 639 N N . GLN A 1 83 ? -10.722 8.546 24.369 1.00 96.88 83 GLN A N 1
ATOM 640 C CA . GLN A 1 83 ? -9.570 8.230 25.216 1.00 96.88 83 GLN A CA 1
ATOM 641 C C . GLN A 1 83 ? -9.042 6.817 24.928 1.00 96.88 83 GLN A C 1
ATOM 643 O O . GLN A 1 83 ? -7.852 6.648 24.646 1.00 96.88 83 GLN A O 1
ATOM 648 N N . TYR A 1 84 ? -9.918 5.805 24.945 1.00 97.69 84 TYR A N 1
ATOM 649 C CA . TYR A 1 84 ? -9.537 4.424 24.629 1.00 97.69 84 TYR A CA 1
ATOM 650 C C . TYR A 1 84 ? -9.001 4.291 23.200 1.00 97.69 84 TYR A C 1
ATOM 652 O O . TYR A 1 84 ? -7.984 3.632 22.986 1.00 97.69 84 TYR A O 1
ATOM 660 N N . ASP A 1 85 ? -9.644 4.937 22.228 1.00 96.62 85 ASP A N 1
ATOM 661 C CA . ASP A 1 85 ? -9.221 4.887 20.830 1.00 96.62 85 ASP A CA 1
ATOM 662 C C . ASP A 1 85 ? -7.858 5.540 20.597 1.00 96.62 85 ASP A C 1
ATOM 664 O O . ASP A 1 85 ? -7.040 5.001 19.844 1.00 96.62 85 ASP A O 1
ATOM 668 N N . ALA A 1 86 ? -7.590 6.675 21.246 1.00 96.94 86 ALA A N 1
ATOM 669 C CA . ALA A 1 86 ? -6.301 7.349 21.169 1.00 96.94 86 ALA A CA 1
ATOM 670 C C . ALA A 1 86 ? -5.179 6.475 21.749 1.00 96.94 86 ALA A C 1
ATOM 672 O O . ALA A 1 86 ? -4.126 6.339 21.123 1.00 96.94 86 ALA A O 1
ATOM 673 N N . VAL A 1 87 ? -5.416 5.830 22.898 1.00 97.38 87 VAL A N 1
ATOM 674 C CA . VAL A 1 87 ? -4.437 4.923 23.522 1.00 97.38 87 VAL A CA 1
ATOM 675 C C . VAL A 1 87 ? -4.230 3.675 22.668 1.00 97.38 87 VAL A C 1
ATOM 677 O O . VAL A 1 87 ? -3.088 3.321 22.384 1.00 97.38 87 VAL A O 1
ATOM 680 N N . LEU A 1 88 ? -5.307 3.040 22.196 1.00 97.50 88 LEU A N 1
ATOM 681 C CA . LEU A 1 88 ? -5.226 1.839 21.363 1.00 97.50 88 LEU A CA 1
ATOM 682 C C . LEU A 1 88 ? -4.460 2.112 20.063 1.00 97.50 88 LEU A C 1
ATOM 684 O O . LEU A 1 88 ? -3.548 1.363 19.715 1.00 97.50 88 LEU A O 1
ATOM 688 N N . THR A 1 89 ? -4.783 3.214 19.381 1.00 96.81 89 THR A N 1
ATOM 689 C CA . THR A 1 89 ? -4.093 3.623 18.149 1.00 96.81 89 THR A CA 1
ATOM 690 C C . THR A 1 89 ? -2.627 3.960 18.424 1.00 96.81 89 THR A C 1
ATOM 692 O O . THR A 1 89 ? -1.765 3.585 17.636 1.00 96.81 89 THR A O 1
ATOM 695 N N . GLY A 1 90 ? -2.323 4.627 19.544 1.00 97.31 90 GLY A N 1
ATOM 696 C CA . GLY A 1 90 ? -0.953 4.962 19.939 1.00 97.31 90 GLY A CA 1
ATOM 697 C C . GLY A 1 90 ? -0.090 3.733 20.238 1.00 97.31 90 GLY A C 1
ATOM 698 O O . GLY A 1 90 ? 1.054 3.671 19.793 1.00 97.31 90 GLY A O 1
ATOM 699 N N . LEU A 1 91 ? -0.641 2.729 20.929 1.00 97.56 91 LEU A N 1
ATOM 700 C CA . LEU A 1 91 ? 0.053 1.461 21.180 1.00 97.56 91 LEU A CA 1
ATOM 701 C C . LEU A 1 91 ? 0.320 0.700 19.876 1.00 97.56 91 LEU A C 1
ATOM 703 O O . LEU A 1 91 ? 1.427 0.211 19.668 1.00 97.56 91 LEU A O 1
ATOM 707 N N . CYS A 1 92 ? -0.664 0.642 18.974 1.00 97.44 92 CYS A N 1
ATOM 708 C CA . CYS A 1 92 ? -0.496 -0.019 17.678 1.00 97.44 92 CYS A CA 1
ATOM 709 C C . CYS A 1 92 ? 0.515 0.719 16.790 1.00 97.44 92 CYS A C 1
ATOM 711 O O . CYS A 1 92 ? 1.364 0.080 16.177 1.00 97.44 92 CYS A O 1
ATOM 713 N N . ALA A 1 93 ? 0.470 2.055 16.763 1.00 97.06 93 ALA A N 1
ATOM 714 C CA . ALA A 1 93 ? 1.441 2.875 16.043 1.00 97.06 93 ALA A CA 1
ATOM 715 C C . ALA A 1 93 ? 2.863 2.635 16.558 1.00 97.06 93 ALA A C 1
ATOM 717 O O . ALA A 1 93 ? 3.766 2.438 15.759 1.00 97.06 93 ALA A O 1
ATOM 718 N N . LYS A 1 94 ? 3.050 2.531 17.878 1.00 97.19 94 LYS A N 1
ATOM 719 C CA . LYS A 1 94 ? 4.356 2.210 18.460 1.00 97.19 94 LYS A CA 1
ATOM 720 C C . LYS A 1 94 ? 4.896 0.853 17.988 1.00 97.19 94 LYS A C 1
ATOM 722 O O . LYS A 1 94 ? 6.057 0.769 17.621 1.00 97.19 94 LYS A O 1
ATOM 727 N N . ILE A 1 95 ? 4.063 -0.191 17.933 1.00 96.31 95 ILE A N 1
ATOM 728 C CA . ILE A 1 95 ? 4.466 -1.510 17.395 1.00 96.31 95 ILE A CA 1
ATOM 729 C C . ILE A 1 95 ? 4.824 -1.412 15.902 1.00 96.31 95 ILE A C 1
ATOM 731 O O . ILE A 1 95 ? 5.718 -2.102 15.413 1.00 96.31 95 ILE A O 1
ATOM 735 N N . LEU A 1 96 ? 4.111 -0.564 15.159 1.00 94.56 96 LEU A N 1
ATOM 736 C CA . LEU A 1 96 ? 4.361 -0.328 13.739 1.00 94.56 96 LEU A CA 1
ATOM 737 C C . LEU A 1 96 ? 5.614 0.517 13.479 1.00 94.56 96 LEU A C 1
ATOM 739 O O . LEU A 1 96 ? 6.266 0.279 12.467 1.00 94.56 96 LEU A O 1
ATOM 743 N N . ASP A 1 97 ? 5.983 1.418 14.379 1.00 96.12 97 ASP A N 1
ATOM 744 C CA . ASP A 1 97 ? 7.173 2.263 14.250 1.00 96.12 97 ASP A CA 1
ATOM 745 C C . ASP A 1 97 ? 8.435 1.579 14.793 1.00 96.12 97 ASP A C 1
ATOM 747 O O . ASP A 1 97 ? 9.520 1.775 14.248 1.00 96.12 97 ASP A O 1
ATOM 751 N N . ASP A 1 98 ? 8.305 0.751 15.834 1.00 94.56 98 ASP A N 1
ATOM 752 C CA . ASP A 1 98 ? 9.427 -0.012 16.367 1.00 94.56 98 ASP A CA 1
ATOM 753 C C . ASP A 1 98 ? 9.764 -1.167 15.391 1.00 94.56 98 ASP A C 1
ATOM 755 O O . ASP A 1 98 ? 8.920 -2.005 15.044 1.00 94.56 98 ASP A O 1
ATOM 759 N N . ASP A 1 99 ? 11.017 -1.224 14.932 1.00 92.75 99 ASP A N 1
ATOM 760 C CA . ASP A 1 99 ? 11.572 -2.319 14.118 1.00 92.75 99 ASP A CA 1
ATOM 761 C C . ASP A 1 99 ? 11.869 -3.549 14.999 1.00 92.75 99 ASP A C 1
ATOM 763 O O . ASP A 1 99 ? 13.003 -4.018 15.099 1.00 92.75 99 ASP A O 1
ATOM 767 N N . LEU A 1 100 ? 10.843 -4.028 15.707 1.00 91.38 100 LEU A N 1
ATOM 768 C CA . LEU A 1 100 ? 10.917 -5.199 16.577 1.00 91.38 100 LEU A CA 1
ATOM 769 C C . LEU A 1 100 ? 10.937 -6.486 15.750 1.00 91.38 100 LEU A C 1
ATOM 771 O O . LEU A 1 100 ? 10.228 -6.606 14.749 1.00 91.38 100 LEU A O 1
ATOM 775 N N . ASP A 1 101 ? 11.680 -7.481 16.228 1.00 91.81 101 ASP A N 1
ATOM 776 C CA . ASP A 1 101 ? 11.588 -8.838 15.698 1.00 91.81 101 ASP A CA 1
ATOM 777 C C . ASP A 1 101 ? 10.199 -9.439 15.999 1.00 91.81 101 ASP A C 1
ATOM 779 O O . ASP A 1 101 ? 9.578 -9.137 17.024 1.00 91.81 101 ASP A O 1
ATOM 783 N N . ALA A 1 102 ? 9.733 -10.370 15.158 1.00 87.56 102 ALA A N 1
ATOM 784 C CA . ALA A 1 102 ? 8.427 -11.030 15.291 1.00 87.56 102 ALA A CA 1
ATOM 785 C C . ALA A 1 102 ? 8.047 -11.503 16.724 1.00 87.56 102 ALA A C 1
ATOM 787 O O . ALA A 1 102 ? 6.914 -11.243 17.152 1.00 87.56 102 ALA A O 1
ATOM 788 N N . PRO A 1 103 ? 8.928 -12.159 17.519 1.00 91.94 103 PRO A N 1
ATOM 789 C CA . PRO A 1 103 ? 8.582 -12.559 18.887 1.00 91.94 103 PRO A CA 1
ATOM 790 C C . PRO A 1 103 ? 8.396 -11.370 19.840 1.00 91.94 103 PRO A C 1
ATOM 792 O O . PRO A 1 103 ? 7.552 -11.432 20.737 1.00 91.94 103 PRO A O 1
ATOM 795 N N . GLU A 1 104 ? 9.140 -10.281 19.649 1.00 94.00 104 GLU A N 1
ATOM 796 C CA . GLU A 1 104 ? 9.007 -9.072 20.463 1.00 94.00 104 GLU A CA 1
ATOM 797 C C . GLU A 1 104 ? 7.719 -8.327 20.107 1.00 94.00 104 GLU A C 1
ATOM 799 O O . GLU A 1 104 ? 6.959 -7.968 21.010 1.00 94.00 104 GLU A O 1
ATOM 804 N N . SER A 1 105 ? 7.394 -8.210 18.813 1.00 92.56 105 SER A N 1
ATOM 805 C CA . SER A 1 105 ? 6.113 -7.654 18.354 1.00 92.56 105 SER A CA 1
ATOM 806 C C . SER A 1 105 ? 4.918 -8.414 18.932 1.00 92.56 105 SER A C 1
ATOM 808 O O . SER A 1 105 ? 3.922 -7.801 19.315 1.00 92.56 105 SER A O 1
ATOM 810 N N . ARG A 1 106 ? 5.016 -9.746 19.051 1.00 93.12 106 ARG A N 1
ATOM 811 C CA . ARG A 1 106 ? 3.972 -10.575 19.672 1.00 93.12 106 ARG A CA 1
ATOM 812 C C . ARG A 1 106 ? 3.762 -10.232 21.146 1.00 93.12 106 ARG A C 1
ATOM 814 O O . ARG A 1 106 ? 2.617 -10.161 21.580 1.00 93.12 106 ARG A O 1
ATOM 821 N N . SER A 1 107 ? 4.839 -10.018 21.900 1.00 95.94 107 SER A N 1
ATOM 822 C CA . SER A 1 107 ? 4.734 -9.611 23.307 1.00 95.94 107 SER A CA 1
ATOM 823 C C . SER A 1 107 ? 4.175 -8.192 23.455 1.00 95.94 107 SER A C 1
ATOM 825 O O . SER A 1 107 ? 3.317 -7.952 24.297 1.00 95.94 107 SER A O 1
ATOM 827 N N . ALA A 1 108 ? 4.574 -7.268 22.575 1.00 96.44 108 ALA A N 1
ATOM 828 C CA . ALA A 1 108 ? 4.075 -5.895 22.571 1.00 96.44 108 ALA A CA 1
ATOM 829 C C . ALA A 1 108 ? 2.578 -5.808 22.220 1.00 96.44 108 ALA A C 1
ATOM 831 O O . ALA A 1 108 ? 1.885 -4.895 22.664 1.00 96.44 108 ALA A O 1
ATOM 832 N N . LEU A 1 109 ? 2.058 -6.778 21.459 1.00 97.12 109 LEU A N 1
ATOM 833 C CA . LEU A 1 109 ? 0.644 -6.877 21.099 1.00 97.12 109 LEU A CA 1
ATOM 834 C C . LEU A 1 109 ? -0.271 -7.235 22.292 1.00 97.12 109 LEU A C 1
ATOM 836 O O . LEU A 1 109 ? -1.483 -7.006 22.224 1.00 97.12 109 LEU A O 1
ATOM 840 N N . GLU A 1 110 ? 0.271 -7.765 23.394 1.00 97.62 110 GLU A N 1
ATOM 841 C CA . GLU A 1 110 ? -0.525 -8.124 24.576 1.00 97.62 110 GLU A CA 1
ATOM 842 C C . GLU A 1 110 ? -1.235 -6.909 25.194 1.00 97.62 110 GLU A C 1
ATOM 844 O O . GLU A 1 110 ? -2.396 -7.024 25.603 1.00 97.62 110 GLU A O 1
ATOM 849 N N . ASP A 1 111 ? -0.591 -5.739 25.174 1.00 97.56 111 ASP A N 1
ATOM 850 C CA . ASP A 1 111 ? -1.134 -4.490 25.714 1.00 97.56 111 ASP A CA 1
ATOM 851 C C . ASP A 1 111 ? -2.373 -4.005 24.920 1.00 97.56 111 ASP A C 1
ATOM 853 O O . ASP A 1 111 ? -3.449 -3.884 25.521 1.00 97.56 111 ASP A O 1
ATOM 857 N N . PRO A 1 112 ? -2.315 -3.812 23.579 1.00 97.94 112 PRO A N 1
ATOM 858 C CA . PRO A 1 112 ? -3.500 -3.549 22.755 1.00 97.94 112 PRO A CA 1
ATOM 859 C C . PRO A 1 112 ? -4.617 -4.586 22.918 1.00 97.94 112 PRO A C 1
ATOM 861 O O . PRO A 1 112 ? -5.798 -4.233 22.970 1.00 97.94 112 PRO A O 1
ATOM 864 N N . LEU A 1 113 ? -4.266 -5.874 23.014 1.00 97.81 113 LEU A N 1
ATOM 865 C CA . LEU A 1 113 ? -5.241 -6.956 23.175 1.00 97.81 113 LEU A CA 1
ATOM 866 C C . LEU A 1 113 ? -5.966 -6.883 24.518 1.00 97.81 113 LEU A C 1
ATOM 868 O O . LEU A 1 113 ? -7.176 -7.123 24.578 1.00 97.81 113 LEU A O 1
ATOM 872 N N . SER A 1 114 ? -5.237 -6.586 25.592 1.00 98.19 114 SER A N 1
ATOM 873 C CA . SER A 1 114 ? -5.805 -6.378 26.922 1.00 98.19 114 SER A CA 1
ATOM 874 C C . SER A 1 114 ? -6.742 -5.170 26.925 1.00 98.19 114 SER A C 1
ATOM 876 O O . SER A 1 114 ? -7.891 -5.281 27.361 1.00 98.19 114 SER A O 1
ATOM 878 N N . LEU A 1 115 ? -6.311 -4.062 26.315 1.00 97.94 115 LEU A N 1
ATOM 879 C CA . LEU A 1 115 ? -7.106 -2.842 26.205 1.00 97.94 115 LEU A CA 1
ATOM 880 C C . LEU A 1 115 ? -8.406 -3.071 25.422 1.00 97.94 115 LEU A C 1
ATOM 882 O O . LEU A 1 115 ? -9.482 -2.690 25.877 1.00 97.94 115 LEU A O 1
ATOM 886 N N . LEU A 1 116 ? -8.356 -3.770 24.283 1.00 97.38 116 LEU A N 1
ATOM 887 C CA . LEU A 1 116 ? -9.567 -4.067 23.514 1.00 97.38 116 LEU A CA 1
ATOM 888 C C . LEU A 1 116 ? -10.512 -5.035 24.249 1.00 97.38 116 LEU A C 1
ATOM 890 O O . LEU A 1 116 ? -11.737 -4.938 24.118 1.00 97.38 116 LEU A O 1
ATOM 894 N N . LYS A 1 117 ? -9.980 -5.978 25.039 1.00 98.06 117 LYS A N 1
ATOM 895 C CA . LYS A 1 117 ? -10.806 -6.816 25.927 1.00 98.06 117 LYS A CA 1
ATOM 896 C C . LYS A 1 117 ? -11.508 -5.959 26.977 1.00 98.06 117 LYS A C 1
ATOM 898 O O . LYS A 1 117 ? -12.701 -6.160 27.197 1.00 98.06 117 LYS A O 1
ATOM 903 N N . GLU A 1 118 ? -10.812 -4.994 27.571 1.00 98.12 118 GLU A N 1
ATOM 904 C CA . GLU A 1 118 ? -11.406 -4.045 28.512 1.00 98.12 118 GLU A CA 1
ATOM 905 C C . GLU A 1 118 ? -12.512 -3.209 27.851 1.00 98.12 118 GLU A C 1
ATOM 907 O O . GLU A 1 118 ? -13.623 -3.145 28.380 1.00 98.12 118 GLU A O 1
ATOM 912 N N . MET A 1 119 ? -12.270 -2.660 26.655 1.00 97.50 119 MET A N 1
ATOM 913 C CA . MET A 1 119 ? -13.286 -1.927 25.886 1.00 97.50 119 MET A CA 1
ATOM 914 C C . MET A 1 119 ? -14.537 -2.782 25.637 1.00 97.50 119 MET A C 1
ATOM 916 O O . MET A 1 119 ? -15.663 -2.318 25.823 1.00 97.50 119 MET A O 1
ATOM 920 N N . ASN A 1 120 ? -14.357 -4.060 25.282 1.00 96.88 120 ASN A N 1
ATOM 921 C CA . ASN A 1 120 ? -15.459 -5.008 25.101 1.00 96.88 120 ASN A CA 1
ATOM 922 C C . ASN A 1 120 ? -16.247 -5.259 26.397 1.00 96.88 120 ASN A C 1
ATOM 924 O O . ASN A 1 120 ? -17.477 -5.327 26.354 1.00 96.88 120 ASN A O 1
ATOM 928 N N . LEU A 1 121 ? -15.566 -5.373 27.542 1.00 97.69 121 LEU A N 1
ATOM 929 C CA . LEU A 1 121 ? -16.207 -5.544 28.851 1.00 97.69 121 LEU A CA 1
ATOM 930 C C . LEU A 1 121 ? -17.008 -4.301 29.257 1.00 97.69 121 LEU A C 1
ATOM 932 O O . LEU A 1 121 ? -18.147 -4.426 29.706 1.00 97.69 121 LEU A O 1
ATOM 936 N N . ARG A 1 122 ? -16.448 -3.107 29.033 1.00 97.38 122 ARG A N 1
ATOM 937 C CA . ARG A 1 122 ? -17.099 -1.817 29.315 1.00 97.38 122 ARG A CA 1
ATOM 938 C C . ARG A 1 122 ? -18.147 -1.410 28.277 1.00 97.38 122 ARG A C 1
ATOM 940 O O . ARG A 1 122 ? -18.839 -0.417 28.463 1.00 97.38 122 ARG A O 1
ATOM 947 N N . ARG A 1 123 ? -18.296 -2.183 27.194 1.00 96.06 123 ARG A N 1
ATOM 948 C CA . ARG A 1 123 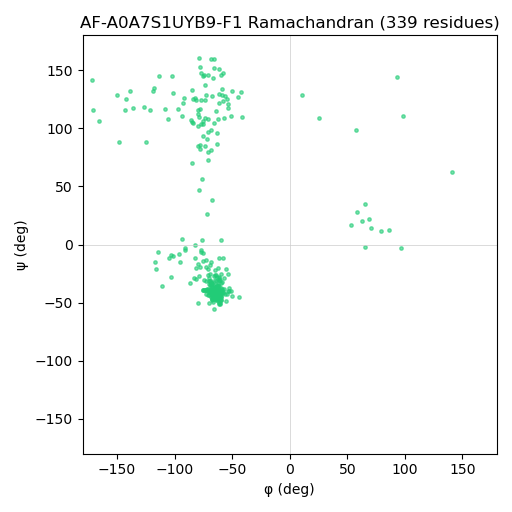? -19.158 -1.877 26.035 1.00 96.06 123 ARG A CA 1
ATOM 949 C C . ARG A 1 123 ? -18.808 -0.548 25.350 1.00 96.06 123 ARG A C 1
ATOM 951 O O . ARG A 1 123 ? -19.666 0.060 24.709 1.00 96.06 123 ARG A O 1
ATOM 958 N N . VAL A 1 124 ? -17.547 -0.133 25.441 1.00 96.62 124 VAL A N 1
ATOM 959 C CA . VAL A 1 124 ? -17.008 1.014 24.708 1.00 96.62 124 VAL A CA 1
ATOM 960 C C . VAL A 1 124 ? -16.667 0.554 23.292 1.00 96.62 124 VAL A C 1
ATOM 962 O O . VAL A 1 124 ? -15.945 -0.425 23.085 1.00 96.62 124 VAL A O 1
ATOM 965 N N . LYS A 1 125 ? -17.237 1.230 22.292 1.00 95.19 125 LYS A N 1
ATOM 966 C CA . LYS A 1 125 ? -17.011 0.897 20.882 1.00 95.19 125 LYS A CA 1
ATOM 967 C C . LYS A 1 125 ? -15.730 1.562 20.399 1.00 95.19 125 LYS A C 1
ATOM 969 O O . LYS A 1 125 ? -15.637 2.781 20.447 1.00 95.19 125 LYS A O 1
ATOM 974 N N . ALA A 1 126 ? -14.821 0.766 19.862 1.00 95.19 126 ALA A N 1
ATOM 975 C CA . ALA A 1 126 ? -13.643 1.234 19.159 1.00 95.19 126 ALA A CA 1
ATOM 976 C C . ALA A 1 126 ? -14.023 1.853 17.802 1.00 95.19 126 ALA A C 1
ATOM 978 O O . ALA A 1 126 ? -14.976 1.429 17.122 1.00 95.19 126 ALA A O 1
ATOM 979 N N . SER A 1 127 ? -13.284 2.874 17.383 1.00 93.94 127 SER A N 1
ATOM 980 C CA . SER A 1 127 ? -13.379 3.424 16.032 1.00 93.94 127 SER A CA 1
ATOM 981 C C . SER A 1 127 ? -12.851 2.440 14.985 1.00 93.94 127 SER A C 1
ATOM 983 O O . SER A 1 127 ? -12.081 1.523 15.256 1.00 93.94 127 SER A O 1
ATOM 985 N N . GLY A 1 128 ? -13.262 2.632 13.726 1.00 89.44 128 GLY A N 1
ATOM 986 C CA . GLY A 1 128 ? -12.721 1.827 12.623 1.00 89.44 128 GLY A CA 1
ATOM 987 C C . GLY A 1 128 ? -11.209 2.015 12.456 1.00 89.44 128 GLY A C 1
ATOM 988 O O . GLY A 1 128 ? -10.514 1.077 12.085 1.00 89.44 128 GLY A O 1
ATOM 989 N N . ARG A 1 129 ? -10.689 3.206 12.789 1.00 90.44 129 ARG A N 1
ATOM 990 C CA . ARG A 1 129 ? -9.261 3.525 12.688 1.00 90.44 129 ARG A CA 1
ATOM 991 C C . ARG A 1 129 ? -8.427 2.749 13.705 1.00 90.44 129 ARG A C 1
ATOM 993 O O . ARG A 1 129 ? -7.404 2.193 13.318 1.00 90.44 129 ARG A O 1
ATOM 1000 N N . SER A 1 130 ? -8.863 2.685 14.963 1.00 94.81 130 SER A N 1
ATOM 1001 C CA . SER A 1 130 ? -8.132 1.962 16.007 1.00 94.81 130 SER A CA 1
ATOM 1002 C C . SER A 1 130 ? -8.126 0.452 15.735 1.00 94.81 130 SER A C 1
ATOM 1004 O O . SER A 1 130 ? -7.068 -0.176 15.776 1.00 94.81 130 SER A O 1
ATOM 1006 N N . LEU A 1 131 ? -9.263 -0.118 15.317 1.00 94.06 131 LEU A N 1
ATOM 1007 C CA . LEU A 1 131 ? -9.344 -1.528 14.913 1.00 94.06 131 LEU A CA 1
ATOM 1008 C C . LEU A 1 131 ? -8.474 -1.851 13.689 1.00 94.06 131 LEU A C 1
ATOM 1010 O O . LEU A 1 131 ? -7.821 -2.890 13.684 1.00 94.06 131 LEU A O 1
ATOM 1014 N N . MET A 1 132 ? -8.431 -0.971 12.680 1.00 90.38 132 MET A N 1
ATOM 1015 C CA . MET A 1 132 ? -7.547 -1.135 11.519 1.00 90.38 132 MET A CA 1
ATOM 1016 C C . MET A 1 132 ? -6.076 -1.115 11.942 1.00 90.38 132 MET A C 1
ATOM 1018 O O . MET A 1 132 ? -5.338 -2.032 11.603 1.00 90.38 132 MET A O 1
ATOM 1022 N N . SER A 1 133 ? -5.673 -0.132 12.758 1.00 94.44 133 SER A N 1
ATOM 1023 C CA . SER A 1 133 ? -4.289 -0.034 13.242 1.00 94.44 133 SER A CA 1
ATOM 1024 C C . SER A 1 133 ? -3.856 -1.268 14.034 1.00 94.44 133 SER A C 1
ATOM 1026 O O . SER A 1 133 ? -2.706 -1.687 13.960 1.00 94.44 133 SER A O 1
ATOM 1028 N N . MET A 1 134 ? -4.794 -1.890 14.749 1.00 95.38 134 MET A N 1
ATOM 1029 C CA . MET A 1 134 ? -4.545 -3.125 15.476 1.00 95.38 134 MET A CA 1
ATOM 1030 C C . MET A 1 134 ? -4.402 -4.324 14.533 1.00 95.38 134 MET A C 1
ATOM 1032 O O . MET A 1 134 ? -3.527 -5.153 14.754 1.00 95.38 134 MET A O 1
ATOM 1036 N N . VAL A 1 135 ? -5.199 -4.410 13.462 1.00 94.44 135 VAL A N 1
ATOM 1037 C CA . VAL A 1 135 ? -4.997 -5.427 12.415 1.00 94.44 135 VAL A CA 1
ATOM 1038 C C . VAL A 1 135 ? -3.623 -5.244 11.764 1.00 94.44 135 VAL A C 1
ATOM 1040 O O . VAL A 1 135 ? -2.866 -6.209 11.695 1.00 94.44 135 VAL A O 1
ATOM 1043 N N . ASP A 1 136 ? -3.246 -4.020 11.396 1.00 93.38 136 ASP A N 1
ATOM 1044 C CA . ASP A 1 136 ? -1.936 -3.726 10.802 1.00 93.38 136 ASP A CA 1
ATOM 1045 C C . ASP A 1 136 ? -0.781 -4.118 11.742 1.00 93.38 136 ASP A C 1
ATOM 1047 O O . ASP A 1 136 ? 0.154 -4.807 11.330 1.00 93.38 136 ASP A O 1
ATOM 1051 N N . ALA A 1 137 ? -0.875 -3.772 13.032 1.00 95.06 137 ALA A N 1
ATOM 1052 C CA . ALA A 1 137 ? 0.115 -4.159 14.039 1.00 95.06 137 ALA A CA 1
ATOM 1053 C C . ALA A 1 137 ? 0.238 -5.686 14.191 1.00 95.06 137 ALA A C 1
ATOM 1055 O O . ALA A 1 137 ? 1.313 -6.203 14.485 1.00 95.06 137 ALA A O 1
ATOM 1056 N N . THR A 1 138 ? -0.840 -6.435 13.954 1.00 95.06 138 THR A N 1
ATOM 1057 C CA . THR A 1 138 ? -0.814 -7.902 14.057 1.00 95.06 138 THR A CA 1
ATOM 1058 C C . THR A 1 138 ? -0.192 -8.571 12.846 1.00 95.06 138 THR A C 1
ATOM 1060 O O . THR A 1 138 ? 0.420 -9.627 13.001 1.00 95.06 138 THR A O 1
ATOM 1063 N N . VAL A 1 139 ? -0.254 -7.942 11.667 1.00 92.88 139 VAL A N 1
ATOM 1064 C CA . VAL A 1 139 ? 0.464 -8.419 10.475 1.00 92.88 139 VAL A CA 1
ATOM 1065 C C . VAL A 1 139 ? 1.970 -8.473 10.745 1.00 92.88 139 VAL A C 1
ATOM 1067 O O . VAL A 1 139 ? 2.607 -9.454 10.370 1.00 92.88 139 VAL A O 1
ATOM 1070 N N . LYS A 1 140 ? 2.524 -7.493 11.478 1.00 90.62 140 LYS A N 1
ATOM 1071 C CA . LYS A 1 140 ? 3.945 -7.482 11.878 1.00 90.62 140 LYS A CA 1
ATOM 1072 C C . LYS A 1 140 ? 4.369 -8.684 12.729 1.00 90.62 140 LYS A C 1
ATOM 1074 O O . LYS A 1 140 ? 5.540 -9.035 12.731 1.00 90.62 140 LYS A O 1
ATOM 1079 N N . THR A 1 141 ? 3.446 -9.314 13.456 1.00 91.19 141 THR A N 1
ATOM 1080 C CA . THR A 1 141 ? 3.788 -10.457 14.322 1.00 91.19 141 THR A CA 1
ATOM 1081 C C . THR A 1 141 ? 4.027 -11.755 13.554 1.00 91.19 141 THR A C 1
ATOM 1083 O O . THR A 1 141 ? 4.530 -12.710 14.140 1.00 91.19 141 THR A O 1
ATOM 1086 N N . GLU A 1 142 ? 3.625 -11.814 12.278 1.00 91.25 142 GLU A N 1
ATOM 1087 C CA . GLU A 1 142 ? 3.656 -13.018 11.434 1.00 91.25 142 GLU A CA 1
ATOM 1088 C C . GLU A 1 142 ? 2.952 -14.251 12.055 1.00 91.25 142 GLU A C 1
ATOM 1090 O O . GLU A 1 142 ? 3.116 -15.378 11.587 1.00 91.25 142 GLU A O 1
ATOM 1095 N N . ASP A 1 143 ? 2.114 -14.058 13.084 1.00 89.81 143 ASP A N 1
ATOM 1096 C CA . ASP A 1 143 ? 1.391 -15.128 13.774 1.00 89.81 143 ASP A CA 1
ATOM 1097 C C . ASP A 1 143 ? -0.095 -15.137 13.385 1.00 89.81 143 ASP A C 1
ATOM 1099 O O . ASP A 1 143 ? -0.905 -14.307 13.816 1.00 89.81 143 ASP A O 1
ATOM 1103 N N . ALA A 1 144 ? -0.482 -16.147 12.603 1.00 84.69 144 ALA A N 1
ATOM 1104 C CA . ALA A 1 144 ? -1.865 -16.364 12.188 1.00 84.69 144 ALA A CA 1
ATOM 1105 C C . ALA A 1 144 ? -2.829 -16.554 13.377 1.00 84.69 144 ALA A C 1
ATOM 1107 O O . ALA A 1 144 ? -3.991 -16.144 13.304 1.00 84.69 144 ALA A O 1
ATOM 1108 N N . SER A 1 145 ? -2.365 -17.138 14.488 1.00 88.62 145 SER A N 1
ATOM 1109 C CA . SER A 1 145 ? -3.183 -17.311 15.691 1.00 88.62 145 SER A CA 1
ATOM 1110 C C . SER A 1 145 ? -3.462 -15.973 16.374 1.00 88.62 145 SER A C 1
ATOM 1112 O O . SER A 1 145 ? -4.576 -15.756 16.860 1.00 88.62 145 SER A O 1
ATOM 1114 N N . ALA A 1 146 ? -2.475 -15.073 16.408 1.00 89.81 146 ALA A N 1
ATOM 1115 C CA . ALA A 1 146 ? -2.645 -13.732 16.957 1.00 89.81 146 ALA A CA 1
ATOM 1116 C C . ALA A 1 146 ? -3.645 -12.932 16.111 1.00 89.81 146 ALA A C 1
ATOM 1118 O O . ALA A 1 146 ? -4.608 -12.387 16.651 1.00 89.81 146 ALA A O 1
ATOM 1119 N N . MET A 1 147 ? -3.498 -12.966 14.783 1.00 92.00 147 MET A N 1
ATOM 1120 C CA . MET A 1 147 ? -4.441 -12.347 13.844 1.00 92.00 147 MET A CA 1
ATOM 1121 C C . MET A 1 147 ? -5.881 -12.845 14.059 1.00 92.00 147 MET A C 1
ATOM 1123 O O . MET A 1 147 ? -6.809 -12.047 14.197 1.00 92.00 147 MET A O 1
ATOM 1127 N N . ALA A 1 148 ? -6.087 -14.162 14.160 1.00 85.06 148 ALA A N 1
ATOM 1128 C CA . ALA A 1 148 ? -7.411 -14.733 14.411 1.00 85.06 148 ALA A CA 1
ATOM 1129 C C . ALA A 1 148 ? -8.011 -14.256 15.748 1.00 85.06 148 ALA A C 1
ATOM 1131 O O . ALA A 1 148 ? -9.202 -13.931 15.825 1.00 85.06 148 ALA A O 1
ATOM 1132 N N . GLN A 1 149 ? -7.191 -14.161 16.800 1.00 94.19 149 GLN A N 1
ATOM 1133 C CA . GLN A 1 149 ? -7.624 -13.645 18.097 1.00 94.19 149 GLN A CA 1
ATOM 1134 C C . GLN A 1 149 ? -8.059 -12.177 18.001 1.00 94.19 149 GLN A C 1
ATOM 1136 O O . GLN A 1 149 ? -9.126 -11.824 18.511 1.00 94.19 149 GLN A O 1
ATOM 1141 N N . VAL A 1 150 ? -7.279 -11.344 17.315 1.00 93.81 150 VAL A N 1
ATOM 1142 C CA . VAL A 1 150 ? -7.555 -9.915 17.117 1.00 93.81 150 VAL A CA 1
ATOM 1143 C C . VAL A 1 150 ? -8.861 -9.730 16.359 1.00 93.81 150 VAL A C 1
ATOM 1145 O O . VAL A 1 150 ? -9.756 -9.037 16.838 1.00 93.81 150 VAL A O 1
ATOM 1148 N N . LEU A 1 151 ? -9.029 -10.429 15.234 1.00 90.69 151 LEU A N 1
ATOM 1149 C CA . LEU A 1 151 ? -10.254 -10.387 14.437 1.00 90.69 151 LEU A CA 1
ATOM 1150 C C . LEU A 1 151 ? -11.482 -10.821 15.250 1.00 90.69 151 LEU A C 1
ATOM 1152 O O . LEU A 1 151 ? -12.539 -10.191 15.161 1.00 90.69 151 LEU A O 1
ATOM 1156 N N . SER A 1 152 ? -11.345 -11.840 16.106 1.00 90.94 152 SER A N 1
ATOM 1157 C CA . SER A 1 152 ? -12.431 -12.274 16.994 1.00 90.94 152 SER A CA 1
ATOM 1158 C C . SER A 1 152 ? -12.832 -11.194 18.014 1.00 90.94 152 SER A C 1
ATOM 1160 O O . SER A 1 152 ? -14.017 -11.044 18.328 1.00 90.94 152 SER A O 1
ATOM 1162 N N . LEU A 1 153 ? -11.871 -10.405 18.511 1.00 93.94 153 LEU A N 1
ATOM 1163 C CA . LEU A 1 153 ? -12.123 -9.289 19.425 1.00 93.94 153 LEU A CA 1
ATOM 1164 C C . LEU A 1 153 ? -12.717 -8.080 18.693 1.00 93.94 153 LEU A C 1
ATOM 1166 O O . LEU A 1 153 ? -13.657 -7.475 19.211 1.00 93.94 153 LEU A O 1
ATOM 1170 N N . CYS A 1 154 ? -12.249 -7.780 17.476 1.00 91.50 154 CYS A N 1
ATOM 1171 C CA . CYS A 1 154 ? -12.836 -6.765 16.595 1.00 91.50 154 CYS A CA 1
ATOM 1172 C C . CYS A 1 154 ? -14.310 -7.063 16.291 1.00 91.50 154 CYS A C 1
ATOM 1174 O O . CYS A 1 154 ? -15.156 -6.162 16.306 1.00 91.50 154 CYS A O 1
ATOM 1176 N N . LEU A 1 155 ? -14.633 -8.336 16.035 1.00 88.25 155 LEU A N 1
ATOM 1177 C CA . LEU A 1 155 ? -16.000 -8.791 15.792 1.00 88.25 155 LEU A CA 1
ATOM 1178 C C . LEU A 1 155 ? -16.887 -8.560 17.023 1.00 88.25 155 LEU A C 1
ATOM 1180 O O . LEU A 1 155 ? -17.981 -8.010 16.888 1.00 88.25 155 LEU A O 1
ATOM 1184 N N . LYS A 1 156 ? -16.401 -8.918 18.220 1.00 93.12 156 LYS A N 1
ATOM 1185 C CA . LYS A 1 156 ? -17.113 -8.699 19.493 1.00 93.12 156 LYS A CA 1
ATOM 1186 C C . LYS A 1 156 ? -17.343 -7.218 19.795 1.00 93.12 156 LYS A C 1
ATOM 1188 O O . LYS A 1 156 ? -18.407 -6.875 20.303 1.00 93.12 156 LYS A O 1
ATOM 1193 N N . ASN A 1 157 ? -16.404 -6.351 19.417 1.00 93.12 157 ASN A N 1
ATOM 1194 C CA . ASN A 1 157 ? -16.547 -4.904 19.582 1.00 93.12 157 ASN A CA 1
ATOM 1195 C C . ASN A 1 157 ? -17.562 -4.279 18.599 1.00 93.12 157 ASN A C 1
ATOM 1197 O O . ASN A 1 157 ? -18.021 -3.152 18.777 1.00 93.12 157 ASN A O 1
ATOM 1201 N N . GLY A 1 158 ? -17.967 -5.027 17.566 1.00 84.81 158 GLY A N 1
ATOM 1202 C CA . GLY A 1 158 ? -18.911 -4.575 16.547 1.00 84.81 158 GLY A CA 1
ATOM 1203 C C . GLY A 1 158 ? -18.265 -3.807 15.392 1.00 84.81 158 GLY A C 1
ATOM 1204 O O . GLY A 1 158 ? -18.993 -3.233 14.580 1.00 84.81 158 GLY A O 1
ATOM 1205 N N . GLY A 1 159 ? -16.932 -3.826 15.271 1.00 74.81 159 GLY A N 1
ATOM 1206 C CA . GLY A 1 159 ? -16.200 -3.145 14.196 1.00 74.81 159 GLY A CA 1
ATOM 1207 C C . GLY A 1 159 ? -16.617 -3.599 12.798 1.00 74.81 159 GLY A C 1
ATOM 1208 O O . GLY A 1 159 ? -16.854 -2.780 11.913 1.00 74.81 159 GLY A O 1
ATOM 1209 N N . VAL A 1 160 ? -16.835 -4.906 12.625 1.00 67.00 160 VAL A N 1
ATOM 1210 C CA . VAL A 1 160 ? -17.219 -5.516 11.338 1.00 67.00 160 VAL A CA 1
ATOM 1211 C C . VAL A 1 160 ? -18.567 -4.990 10.821 1.00 67.00 160 VAL A C 1
ATOM 1213 O O . VAL A 1 160 ? -18.770 -4.878 9.613 1.00 67.00 160 VAL A O 1
ATOM 1216 N N . ARG A 1 161 ? -19.484 -4.581 11.711 1.00 66.50 161 ARG A N 1
ATOM 1217 C CA . ARG A 1 161 ? -20.791 -4.041 11.296 1.00 66.50 161 ARG A CA 1
ATOM 1218 C C . ARG A 1 161 ? -20.674 -2.684 10.599 1.00 66.50 161 ARG A C 1
ATOM 1220 O O . ARG A 1 161 ? -21.484 -2.408 9.722 1.00 66.50 161 ARG A O 1
ATOM 1227 N N . LYS A 1 162 ? -19.682 -1.854 10.951 1.00 60.09 162 LYS A N 1
ATOM 1228 C CA . LYS A 1 162 ? -19.459 -0.553 10.290 1.00 60.09 162 LYS A CA 1
ATOM 1229 C C . LYS A 1 162 ? -18.946 -0.730 8.859 1.00 60.09 162 LYS A C 1
ATOM 1231 O O . LYS A 1 162 ? -19.440 -0.053 7.964 1.00 60.09 162 LYS A O 1
ATOM 1236 N N . TYR A 1 163 ? -18.047 -1.689 8.632 1.00 54.84 163 TYR A N 1
ATOM 1237 C CA . TYR A 1 163 ? -17.577 -2.029 7.284 1.00 54.84 163 TYR A CA 1
ATOM 1238 C C . TYR A 1 163 ? -18.706 -2.590 6.408 1.00 54.84 163 TYR A C 1
ATOM 1240 O O . TYR A 1 163 ? -18.864 -2.173 5.263 1.00 54.84 163 TYR A O 1
ATOM 1248 N N . GLY A 1 164 ? -19.560 -3.458 6.965 1.00 53.72 164 GLY A N 1
ATOM 1249 C CA . GLY A 1 164 ? -20.754 -3.940 6.261 1.00 53.72 164 GLY A CA 1
ATOM 1250 C C . GLY A 1 164 ? -21.788 -2.840 5.971 1.00 53.72 164 GLY A C 1
ATOM 1251 O O . GLY A 1 164 ? -22.478 -2.905 4.959 1.00 53.72 164 GLY A O 1
ATOM 1252 N N . ALA A 1 165 ? -21.887 -1.811 6.820 1.00 52.16 165 ALA A N 1
ATOM 1253 C CA . ALA A 1 165 ? -22.784 -0.674 6.599 1.00 52.16 165 ALA A CA 1
ATOM 1254 C C . ALA A 1 165 ? -22.276 0.274 5.498 1.00 52.16 165 ALA A C 1
ATOM 1256 O O . ALA A 1 165 ? -23.071 0.696 4.669 1.00 52.16 165 ALA A O 1
ATOM 1257 N N . GLN A 1 166 ? -20.965 0.535 5.405 1.00 49.97 166 GLN A N 1
ATOM 1258 C CA . GLN A 1 166 ? -20.399 1.285 4.268 1.00 49.97 166 GLN A CA 1
ATOM 1259 C C . GLN A 1 166 ? -20.580 0.553 2.930 1.00 49.97 166 GLN A C 1
ATOM 1261 O O . GLN A 1 166 ? -20.708 1.190 1.889 1.00 49.97 166 GLN A O 1
ATOM 1266 N N . GLN A 1 167 ? -20.662 -0.781 2.938 1.00 48.19 167 GLN A N 1
ATOM 1267 C CA . GLN A 1 167 ? -21.056 -1.538 1.747 1.00 48.19 167 GLN A CA 1
ATOM 1268 C C . GLN A 1 167 ? -22.541 -1.384 1.391 1.00 48.19 167 GLN A C 1
ATOM 1270 O O . GLN A 1 167 ? -22.893 -1.603 0.240 1.00 48.19 167 GLN A O 1
ATOM 1275 N N . GLN A 1 168 ? -23.425 -0.991 2.314 1.00 46.88 168 GLN A N 1
ATOM 1276 C CA . GLN A 1 168 ? -24.812 -0.669 1.948 1.00 46.88 168 GLN A CA 1
ATOM 1277 C C . GLN A 1 168 ? -24.912 0.644 1.162 1.00 46.88 168 GLN A C 1
ATOM 1279 O O . GLN A 1 168 ? -25.818 0.784 0.340 1.00 46.88 168 GLN A O 1
ATOM 1284 N N . ASP A 1 169 ? -23.961 1.564 1.358 1.00 49.25 169 ASP A N 1
ATOM 1285 C CA . ASP A 1 169 ? -23.839 2.775 0.537 1.00 49.25 169 ASP A CA 1
ATOM 1286 C C . ASP A 1 169 ? -23.302 2.468 -0.870 1.00 49.25 169 ASP A C 1
ATOM 1288 O O . ASP A 1 169 ? -23.514 3.247 -1.808 1.00 49.25 169 ASP A O 1
ATOM 1292 N N . LEU A 1 170 ? -22.661 1.306 -1.067 1.00 54.47 170 LEU A N 1
ATOM 1293 C CA . LEU A 1 170 ? -22.425 0.781 -2.406 1.00 54.47 170 LEU A CA 1
ATOM 1294 C C . LEU A 1 170 ? -23.772 0.377 -2.981 1.00 54.47 170 LEU A C 1
ATOM 1296 O O . LEU A 1 170 ? -24.326 -0.679 -2.690 1.00 54.47 170 LEU A O 1
ATOM 1300 N N . THR A 1 171 ? -24.297 1.285 -3.793 1.00 55.69 171 THR A N 1
ATOM 1301 C CA . THR A 1 171 ? -25.583 1.150 -4.468 1.00 55.69 171 THR A CA 1
ATOM 1302 C C . THR A 1 171 ? -25.776 -0.268 -5.002 1.00 55.69 171 THR A C 1
ATOM 1304 O O . THR A 1 171 ? -25.055 -0.670 -5.926 1.00 55.69 171 THR A O 1
ATOM 1307 N N . PRO A 1 172 ? -26.702 -1.044 -4.400 1.00 58.59 172 PRO A N 1
ATOM 1308 C CA . PRO A 1 172 ? -26.837 -2.454 -4.707 1.00 58.59 172 PRO A CA 1
ATOM 1309 C C . PRO A 1 172 ? -27.137 -2.597 -6.192 1.00 58.59 172 PRO A C 1
ATOM 1311 O O . PRO A 1 172 ? -27.973 -1.875 -6.746 1.00 58.59 172 PRO A O 1
ATOM 1314 N N . LEU A 1 173 ? -26.426 -3.516 -6.845 1.00 56.41 173 LEU A N 1
ATOM 1315 C CA . LEU A 1 173 ? -26.701 -3.839 -8.235 1.00 56.41 173 LEU A CA 1
ATOM 1316 C C . LEU A 1 173 ? -28.173 -4.266 -8.331 1.00 56.41 173 LEU A C 1
ATOM 1318 O O . LEU A 1 173 ? -28.613 -5.110 -7.546 1.00 56.41 173 LEU A O 1
ATOM 1322 N N . PRO A 1 174 ? -28.966 -3.673 -9.238 1.00 58.38 174 PRO A N 1
ATOM 1323 C CA . PRO A 1 174 ? -30.352 -4.073 -9.391 1.00 58.38 174 PRO A CA 1
ATOM 1324 C C . PRO A 1 174 ? -30.407 -5.564 -9.739 1.00 58.38 174 PRO A C 1
ATOM 1326 O O . PRO A 1 174 ? -29.752 -6.018 -10.677 1.00 58.38 174 PRO A O 1
ATOM 1329 N N . ASN A 1 175 ? -31.218 -6.319 -8.990 1.00 60.25 175 ASN A N 1
ATOM 1330 C CA . ASN A 1 175 ? -31.398 -7.766 -9.175 1.00 60.25 175 ASN A CA 1
ATOM 1331 C C . ASN A 1 175 ? -31.966 -8.134 -10.559 1.00 60.25 175 ASN A C 1
ATOM 1333 O O . ASN A 1 175 ? -31.979 -9.303 -10.931 1.00 60.25 175 ASN A O 1
ATOM 1337 N N . THR A 1 176 ? -32.450 -7.150 -11.320 1.00 66.62 176 THR A N 1
ATOM 1338 C CA . THR A 1 176 ? -32.977 -7.318 -12.671 1.00 66.62 176 THR A CA 1
ATOM 1339 C C . THR A 1 176 ? -32.138 -6.513 -13.672 1.00 66.62 176 THR A C 1
ATOM 1341 O O . THR A 1 176 ? -31.848 -5.340 -13.426 1.00 66.62 176 THR A O 1
ATOM 1344 N N . PRO A 1 177 ? -31.761 -7.093 -14.828 1.00 63.00 177 PRO A N 1
ATOM 1345 C CA . PRO A 1 177 ? -30.927 -6.420 -15.832 1.00 63.00 177 PRO A CA 1
ATOM 1346 C C . PRO A 1 177 ? -31.579 -5.158 -16.427 1.00 63.00 177 PRO A C 1
ATOM 1348 O O . PRO A 1 177 ? -30.884 -4.278 -16.928 1.00 63.00 177 PRO A O 1
ATOM 1351 N N . THR A 1 178 ? -32.904 -5.035 -16.327 1.00 74.94 178 THR A N 1
ATOM 1352 C CA . THR A 1 178 ? -33.685 -3.857 -16.738 1.00 74.94 178 THR A CA 1
ATOM 1353 C C . THR A 1 178 ? -33.893 -2.832 -15.619 1.00 74.94 178 THR A C 1
ATOM 1355 O O . THR A 1 178 ? -34.453 -1.761 -15.864 1.00 74.94 178 THR A O 1
ATOM 1358 N N . GLY A 1 179 ? -33.449 -3.129 -14.394 1.00 76.75 179 GLY A N 1
ATOM 1359 C CA . GLY A 1 179 ? -33.567 -2.232 -13.254 1.00 76.75 179 GLY A CA 1
ATOM 1360 C C . GLY A 1 179 ? -32.805 -0.932 -13.501 1.00 76.75 179 GLY A C 1
ATOM 1361 O O . GLY A 1 179 ? -31.602 -0.932 -13.762 1.00 76.75 179 GLY A O 1
ATOM 1362 N N . ARG A 1 180 ? -33.520 0.194 -13.435 1.00 78.00 180 ARG A N 1
ATOM 1363 C CA . ARG A 1 180 ? -32.932 1.532 -13.543 1.00 78.00 180 ARG A CA 1
ATOM 1364 C C . ARG A 1 180 ? -32.582 2.041 -12.154 1.00 78.00 180 ARG A C 1
ATOM 1366 O O . ARG A 1 180 ? -33.455 2.102 -11.290 1.00 78.00 180 ARG A O 1
ATOM 1373 N N . PHE A 1 181 ? -31.336 2.453 -11.962 1.00 75.56 181 PHE A N 1
ATOM 1374 C CA . PHE A 1 181 ? -30.853 3.019 -10.707 1.00 75.56 181 PHE A CA 1
ATOM 1375 C C . PHE A 1 181 ? -30.493 4.499 -10.891 1.00 75.56 181 PHE A C 1
ATOM 1377 O O . PHE A 1 181 ? -30.049 4.910 -11.962 1.00 75.56 181 PHE A O 1
ATOM 1384 N N . ARG A 1 182 ? -30.725 5.324 -9.865 1.00 78.06 182 ARG A N 1
ATOM 1385 C CA . ARG A 1 182 ? -30.434 6.761 -9.910 1.00 78.06 182 ARG A CA 1
ATOM 1386 C C . ARG A 1 182 ? -28.974 6.993 -9.527 1.00 78.06 182 ARG A C 1
ATOM 1388 O O . ARG A 1 182 ? -28.648 6.882 -8.354 1.00 78.06 182 ARG A O 1
ATOM 1395 N N . ASN A 1 183 ? -28.123 7.336 -10.491 1.00 72.94 183 ASN A N 1
ATOM 1396 C CA . ASN A 1 183 ? -26.712 7.628 -10.237 1.00 72.94 183 ASN A CA 1
ATOM 1397 C C . ASN A 1 183 ? -26.584 8.728 -9.155 1.00 72.94 183 ASN A C 1
ATOM 1399 O O . ASN A 1 183 ? -27.191 9.787 -9.336 1.00 72.94 183 ASN A O 1
ATOM 1403 N N . PRO A 1 184 ? -25.837 8.516 -8.054 1.00 67.94 184 PRO A N 1
ATOM 1404 C CA . PRO A 1 184 ? -25.629 9.538 -7.028 1.00 67.94 184 PRO A CA 1
ATOM 1405 C C . PRO A 1 184 ? -24.869 10.766 -7.543 1.00 67.94 184 PRO A C 1
ATOM 1407 O O . PRO A 1 184 ? -25.069 11.851 -7.010 1.00 67.94 184 PRO A O 1
ATOM 1410 N N . VAL A 1 185 ? -24.042 10.614 -8.583 1.00 70.69 185 VAL A N 1
ATOM 1411 C CA . VAL A 1 185 ? -23.225 11.709 -9.130 1.00 70.69 185 VAL A CA 1
ATOM 1412 C C . VAL A 1 185 ? -24.051 12.616 -10.046 1.00 70.69 185 VAL A C 1
ATOM 1414 O O . VAL A 1 185 ? -24.091 13.825 -9.852 1.00 70.69 185 VAL A O 1
ATOM 1417 N N . ASP A 1 186 ? -24.779 12.030 -11.002 1.00 78.50 186 ASP A N 1
ATOM 1418 C CA . ASP A 1 186 ? -25.498 12.798 -12.034 1.00 78.50 186 ASP A CA 1
ATOM 1419 C C . ASP A 1 186 ? -27.004 12.936 -11.774 1.00 78.50 186 ASP A C 1
ATOM 1421 O O . ASP A 1 186 ? -27.723 13.604 -12.518 1.00 78.50 186 ASP A O 1
ATOM 1425 N N . GLY A 1 187 ? -27.542 12.205 -10.794 1.00 81.94 187 GLY A N 1
ATOM 1426 C CA . GLY A 1 187 ? -28.978 12.121 -10.522 1.00 81.94 187 GLY A CA 1
ATOM 1427 C C . GLY A 1 187 ? -29.814 11.457 -11.629 1.00 81.94 187 GLY A C 1
ATOM 1428 O O . GLY A 1 187 ? -31.028 11.310 -11.449 1.00 81.94 187 GLY A O 1
ATOM 1429 N N . LYS A 1 188 ? -29.200 11.054 -12.751 1.00 86.25 188 LYS A N 1
ATOM 1430 C CA . LYS A 1 188 ? -29.841 10.386 -13.893 1.00 86.25 188 LYS A CA 1
ATOM 1431 C C . LYS A 1 188 ? -30.112 8.913 -13.595 1.00 86.25 188 LYS A C 1
ATOM 1433 O O . LYS A 1 188 ? -29.361 8.256 -12.877 1.00 86.25 188 LYS A O 1
ATOM 1438 N N . ARG A 1 189 ? -31.199 8.384 -14.160 1.00 83.88 189 ARG A N 1
ATOM 1439 C CA . ARG A 1 189 ? -31.531 6.957 -14.079 1.00 83.88 189 ARG A CA 1
ATOM 1440 C C . ARG A 1 189 ? -30.788 6.201 -15.177 1.00 83.88 189 ARG A C 1
ATOM 1442 O O . ARG A 1 189 ? -31.205 6.282 -16.325 1.00 83.88 189 ARG A O 1
ATOM 1449 N N . ILE A 1 190 ? -29.731 5.486 -14.809 1.00 82.75 190 ILE A N 1
ATOM 1450 C CA . ILE A 1 190 ? -28.941 4.654 -15.724 1.00 82.75 190 ILE A CA 1
ATOM 1451 C C . ILE A 1 190 ? -29.309 3.180 -15.546 1.00 82.75 190 ILE A C 1
ATOM 1453 O O . ILE A 1 190 ? -29.650 2.727 -14.446 1.00 82.75 190 ILE A O 1
ATOM 1457 N N . THR A 1 191 ? -29.295 2.437 -16.646 1.00 82.00 191 THR A N 1
ATOM 1458 C CA . THR A 1 191 ? -29.433 0.975 -16.636 1.00 82.00 191 THR A CA 1
ATOM 1459 C C . THR A 1 191 ? -28.111 0.307 -16.251 1.00 82.00 191 THR A C 1
ATOM 1461 O O . THR A 1 191 ? -27.041 0.911 -16.350 1.00 82.00 191 THR A O 1
ATOM 1464 N N . ARG A 1 192 ? -28.161 -0.964 -15.819 1.00 70.69 192 ARG A N 1
ATOM 1465 C CA . ARG A 1 192 ? -26.952 -1.746 -15.493 1.00 70.69 192 ARG A CA 1
ATOM 1466 C C . ARG A 1 192 ? -25.965 -1.778 -16.663 1.00 70.69 192 ARG A C 1
ATOM 1468 O O . ARG A 1 192 ? -24.773 -1.593 -16.447 1.00 70.69 192 ARG A O 1
ATOM 1475 N N . LYS A 1 193 ? -26.479 -1.972 -17.882 1.00 74.62 193 LYS A N 1
ATOM 1476 C CA . LYS A 1 193 ? -25.676 -2.003 -19.105 1.00 74.62 193 LYS A CA 1
ATOM 1477 C C . LYS A 1 193 ? -25.015 -0.652 -19.381 1.00 74.62 193 LYS A C 1
ATOM 1479 O O . LYS A 1 193 ? -23.815 -0.603 -19.569 1.00 74.62 193 LYS A O 1
ATOM 1484 N N . GLU A 1 194 ? -25.753 0.453 -19.278 1.00 77.69 194 GLU A N 1
ATOM 1485 C CA . GLU A 1 194 ? -25.170 1.790 -19.470 1.00 77.69 194 GLU A CA 1
ATOM 1486 C C . GLU A 1 194 ? -24.109 2.145 -18.423 1.00 77.69 194 GLU A C 1
ATOM 1488 O O . GLU A 1 194 ? -23.177 2.877 -18.741 1.00 77.69 194 GLU A O 1
ATOM 1493 N N . ARG A 1 195 ? -24.227 1.651 -17.183 1.00 70.00 195 ARG A N 1
ATOM 1494 C CA . ARG A 1 195 ? -23.177 1.824 -16.167 1.00 70.00 195 ARG A CA 1
ATOM 1495 C C . ARG A 1 195 ? -21.919 1.032 -16.529 1.00 70.00 195 ARG A C 1
ATOM 1497 O O . ARG A 1 195 ? -20.820 1.544 -16.341 1.00 70.00 195 ARG A O 1
ATOM 1504 N N . LEU A 1 196 ? -22.089 -0.193 -17.024 1.00 66.88 196 LEU A N 1
ATOM 1505 C CA . LEU A 1 196 ? -20.983 -1.043 -17.458 1.00 66.88 196 LEU A CA 1
ATOM 1506 C C . LEU A 1 196 ? -20.280 -0.468 -18.690 1.00 66.88 196 LEU A C 1
ATOM 1508 O O . LEU A 1 196 ? -19.063 -0.401 -18.696 1.00 66.88 196 LEU A O 1
ATOM 1512 N N . ASP A 1 197 ? -21.052 0.025 -19.656 1.00 74.50 197 ASP A N 1
ATOM 1513 C CA . ASP A 1 197 ? -20.525 0.492 -20.937 1.00 74.50 197 ASP A CA 1
ATOM 1514 C C . ASP A 1 197 ? -19.959 1.928 -20.868 1.00 74.50 197 ASP A C 1
ATOM 1516 O O . ASP A 1 197 ? -19.064 2.262 -21.634 1.00 74.50 197 ASP A O 1
ATOM 1520 N N . ASN A 1 198 ? -20.478 2.804 -19.989 1.00 68.38 198 ASN A N 1
ATOM 1521 C CA . ASN A 1 198 ? -20.110 4.235 -19.990 1.00 68.38 198 ASN A CA 1
ATOM 1522 C C . ASN A 1 198 ? -19.387 4.731 -18.731 1.00 68.38 198 ASN A C 1
ATOM 1524 O O . ASN A 1 198 ? -18.793 5.807 -18.767 1.00 68.38 198 ASN A O 1
ATOM 1528 N N . VAL A 1 199 ? -19.508 4.035 -17.595 1.00 63.97 199 VAL A N 1
ATOM 1529 C CA . VAL A 1 199 ? -18.975 4.520 -16.302 1.00 63.97 199 VAL A CA 1
ATOM 1530 C C . VAL A 1 199 ? -17.798 3.680 -15.835 1.00 63.97 199 VAL A C 1
ATOM 1532 O O . VAL A 1 199 ? -16.867 4.205 -15.225 1.00 63.97 199 VAL A O 1
ATOM 1535 N N . LEU A 1 200 ? -17.837 2.376 -16.097 1.00 60.25 200 LEU A N 1
ATOM 1536 C CA . LEU A 1 200 ? -16.707 1.508 -15.827 1.00 60.25 200 LEU A CA 1
ATOM 1537 C C . LEU A 1 200 ? -15.704 1.706 -16.961 1.00 60.25 200 LEU A C 1
ATOM 1539 O O . LEU A 1 200 ? -15.968 1.362 -18.106 1.00 60.25 200 LEU A O 1
ATOM 1543 N N . VAL A 1 201 ? -14.575 2.334 -16.629 1.00 59.88 201 VAL A N 1
ATOM 1544 C CA . VAL A 1 201 ? -13.389 2.336 -17.489 1.00 59.88 201 VAL A CA 1
ATOM 1545 C C . VAL A 1 201 ? -13.119 0.885 -17.870 1.00 59.88 201 VAL A C 1
ATOM 1547 O O . VAL A 1 201 ? -13.142 0.031 -16.976 1.00 59.88 201 VAL A O 1
ATOM 1550 N N . ASP A 1 202 ? -12.900 0.620 -19.162 1.00 62.50 202 ASP A N 1
ATOM 1551 C CA . ASP A 1 202 ? -12.564 -0.718 -19.642 1.00 62.50 202 ASP A CA 1
ATOM 1552 C C . ASP A 1 202 ? -11.513 -1.323 -18.719 1.00 62.50 202 ASP A C 1
ATOM 1554 O O . ASP A 1 202 ? -10.489 -0.695 -18.418 1.00 62.50 202 ASP A O 1
ATOM 1558 N N . ILE A 1 203 ? -11.813 -2.524 -18.218 1.00 53.28 203 ILE A N 1
ATOM 1559 C CA . ILE A 1 203 ? -10.867 -3.263 -17.392 1.00 53.28 203 ILE A CA 1
ATOM 1560 C C . ILE A 1 203 ? -9.591 -3.339 -18.225 1.00 53.28 203 ILE A C 1
ATOM 1562 O O . ILE A 1 203 ? -9.663 -3.832 -19.354 1.00 53.28 203 ILE A O 1
ATOM 1566 N N . PRO A 1 204 ? -8.457 -2.820 -17.725 1.00 58.88 204 PRO A N 1
ATOM 1567 C CA . PRO A 1 204 ? -7.231 -2.808 -18.498 1.00 58.88 204 PRO A CA 1
ATOM 1568 C C . PRO A 1 204 ? -6.957 -4.234 -18.964 1.00 58.88 204 PRO A C 1
ATOM 1570 O O . PRO A 1 204 ? -6.830 -5.147 -18.145 1.00 58.88 204 PRO A O 1
ATOM 1573 N N . THR A 1 205 ? -6.947 -4.430 -20.282 1.00 66.44 205 THR A N 1
ATOM 1574 C CA . THR A 1 205 ? -6.700 -5.735 -20.882 1.00 66.44 205 THR A CA 1
ATOM 1575 C C . THR A 1 205 ? -5.282 -6.139 -20.525 1.00 66.44 205 THR A C 1
ATOM 1577 O O . THR A 1 205 ? -4.313 -5.459 -20.865 1.00 66.44 205 THR A O 1
ATOM 1580 N N . ASP A 1 206 ? -5.163 -7.207 -19.746 1.00 67.50 206 ASP A N 1
ATOM 1581 C CA . ASP A 1 206 ? -3.878 -7.644 -19.225 1.00 67.50 206 ASP A CA 1
ATOM 1582 C C . ASP A 1 206 ? -3.114 -8.413 -20.305 1.00 67.50 206 ASP A C 1
ATOM 1584 O O . ASP A 1 206 ? -3.143 -9.641 -20.373 1.00 67.50 206 ASP A O 1
ATOM 1588 N N . ASP A 1 207 ? -2.407 -7.682 -21.162 1.00 79.75 207 ASP A N 1
ATOM 1589 C CA . ASP A 1 207 ? -1.613 -8.240 -22.257 1.00 79.75 207 ASP A CA 1
ATOM 1590 C C . ASP A 1 207 ? -0.255 -8.790 -21.772 1.00 79.75 207 ASP A C 1
ATOM 1592 O O . ASP A 1 207 ? 0.799 -8.556 -22.365 1.00 79.75 207 ASP A O 1
ATOM 1596 N N . ARG A 1 208 ? -0.261 -9.573 -20.680 1.00 74.12 208 ARG A N 1
ATOM 1597 C CA . ARG A 1 208 ? 0.954 -10.153 -20.062 1.00 74.12 208 ARG A CA 1
ATOM 1598 C C . ARG A 1 208 ? 1.846 -10.855 -21.071 1.00 74.12 208 ARG A C 1
ATOM 1600 O O . ARG A 1 208 ? 3.064 -10.705 -21.029 1.00 74.12 208 ARG A O 1
ATOM 1607 N N . GLY A 1 209 ? 1.236 -11.642 -21.956 1.00 80.38 209 GLY A N 1
ATOM 1608 C CA . GLY A 1 209 ? 1.963 -12.426 -22.948 1.00 80.38 209 GLY A CA 1
ATOM 1609 C C . GLY A 1 209 ? 2.778 -11.543 -23.887 1.00 80.38 209 GLY A C 1
ATOM 1610 O O . GLY A 1 209 ? 3.941 -11.846 -24.145 1.00 80.38 209 GLY A O 1
ATOM 1611 N N . SER A 1 210 ? 2.205 -10.429 -24.349 1.00 82.94 210 SER A N 1
ATOM 1612 C CA . SER A 1 210 ? 2.893 -9.524 -25.270 1.00 82.94 210 SER A CA 1
ATOM 1613 C C . SER A 1 210 ? 3.965 -8.698 -24.552 1.00 82.94 210 SER A C 1
ATOM 1615 O O . SER A 1 210 ? 5.065 -8.553 -25.082 1.00 82.94 210 SER A O 1
ATOM 1617 N N . GLU A 1 211 ? 3.708 -8.242 -23.321 1.00 83.50 211 GLU A N 1
ATOM 1618 C CA . GLU A 1 211 ? 4.681 -7.494 -22.515 1.00 83.50 211 GLU A CA 1
ATOM 1619 C C . GLU A 1 211 ? 5.909 -8.345 -22.152 1.00 83.50 211 GLU A C 1
ATOM 1621 O O . GLU A 1 211 ? 7.049 -7.907 -22.320 1.00 83.50 211 GLU A O 1
ATOM 1626 N N . VAL A 1 212 ? 5.698 -9.583 -21.687 1.00 84.38 212 VAL A N 1
ATOM 1627 C CA . VAL A 1 212 ? 6.789 -10.501 -21.322 1.00 84.38 212 VAL A CA 1
ATOM 1628 C C . VAL A 1 212 ? 7.560 -10.950 -22.561 1.00 84.38 212 VAL A C 1
ATOM 1630 O O . VAL A 1 212 ? 8.791 -10.974 -22.528 1.00 84.38 212 VAL A O 1
ATOM 1633 N N . ALA A 1 213 ? 6.876 -11.252 -23.670 1.00 86.00 213 ALA A N 1
ATOM 1634 C CA . ALA A 1 213 ? 7.539 -11.599 -24.926 1.00 86.00 213 ALA A CA 1
ATOM 1635 C C . ALA A 1 213 ? 8.383 -10.433 -25.464 1.00 86.00 213 ALA A C 1
ATOM 1637 O O . ALA A 1 213 ? 9.526 -10.644 -25.877 1.00 86.00 213 ALA A O 1
ATOM 1638 N N . ALA A 1 214 ? 7.866 -9.202 -25.407 1.00 85.62 214 ALA A N 1
ATOM 1639 C CA . ALA A 1 214 ? 8.605 -8.007 -25.804 1.00 85.62 214 ALA A CA 1
ATOM 1640 C C . ALA A 1 214 ? 9.846 -7.795 -24.923 1.00 85.62 214 ALA A C 1
ATOM 1642 O O . ALA A 1 214 ? 10.939 -7.572 -25.446 1.00 85.62 214 ALA A O 1
ATOM 1643 N N . ALA A 1 215 ? 9.712 -7.938 -23.601 1.00 85.50 215 ALA A N 1
ATOM 1644 C CA . ALA A 1 215 ? 10.828 -7.808 -22.667 1.00 85.50 215 ALA A CA 1
ATOM 1645 C C . ALA A 1 215 ? 11.893 -8.902 -22.856 1.00 85.50 215 ALA A C 1
ATOM 1647 O O . ALA A 1 215 ? 13.085 -8.597 -22.875 1.00 85.50 215 ALA A O 1
ATOM 1648 N N . LEU A 1 216 ? 11.486 -10.160 -23.051 1.00 87.50 216 LEU A N 1
ATOM 1649 C CA . LEU A 1 216 ? 12.403 -11.273 -23.315 1.00 87.50 216 LEU A CA 1
ATOM 1650 C C . LEU A 1 216 ? 13.165 -11.061 -24.628 1.00 87.50 216 LEU A C 1
ATOM 1652 O O . LEU A 1 216 ? 14.385 -11.217 -24.673 1.00 87.50 216 LEU A O 1
ATOM 1656 N N . THR A 1 217 ? 12.452 -10.657 -25.683 1.00 86.88 217 THR A N 1
ATOM 1657 C CA . THR A 1 217 ? 13.050 -10.368 -26.992 1.00 86.88 217 THR A CA 1
ATOM 1658 C C . THR A 1 217 ? 14.077 -9.247 -26.861 1.00 86.88 217 THR A C 1
ATOM 1660 O O . THR A 1 217 ? 15.222 -9.407 -27.284 1.00 86.88 217 THR A O 1
ATOM 1663 N N . PHE A 1 218 ? 13.717 -8.158 -26.180 1.00 87.69 218 PHE A N 1
ATOM 1664 C CA . PHE A 1 218 ? 14.619 -7.041 -25.914 1.00 87.69 218 PHE A CA 1
ATOM 1665 C C . PHE A 1 218 ? 15.865 -7.463 -25.119 1.00 87.69 218 PHE A C 1
ATOM 1667 O O . PHE A 1 218 ? 16.985 -7.150 -25.518 1.00 87.69 218 PHE A O 1
ATOM 1674 N N . MET A 1 219 ? 15.691 -8.217 -24.028 1.00 85.50 219 MET A N 1
ATOM 1675 C CA . MET A 1 219 ? 16.792 -8.695 -23.185 1.00 85.50 219 MET A CA 1
ATOM 1676 C C . MET A 1 219 ? 17.717 -9.660 -23.924 1.00 85.50 219 MET A C 1
ATOM 1678 O O . MET A 1 219 ? 18.933 -9.573 -23.774 1.00 85.50 219 MET A O 1
ATOM 1682 N N . SER A 1 220 ? 17.163 -10.555 -24.746 1.00 87.06 220 SER A N 1
ATOM 1683 C CA . SER A 1 220 ? 17.960 -11.474 -25.562 1.00 87.06 220 SER A CA 1
ATOM 1684 C C . SER A 1 220 ? 18.831 -10.710 -26.560 1.00 87.06 220 SER A C 1
ATOM 1686 O O . SER A 1 220 ? 20.030 -10.963 -26.659 1.00 87.06 220 SER A O 1
ATOM 1688 N N . PHE A 1 221 ? 18.259 -9.702 -27.220 1.00 84.75 221 PHE A N 1
ATOM 1689 C CA . PHE A 1 221 ? 18.964 -8.876 -28.185 1.00 84.75 221 PHE A CA 1
ATOM 1690 C C . PHE A 1 221 ? 20.059 -8.034 -27.520 1.00 84.75 221 PHE A C 1
ATOM 1692 O O . PHE A 1 221 ? 21.219 -8.077 -27.932 1.00 84.75 221 PHE A O 1
ATOM 1699 N N . ALA A 1 222 ? 19.722 -7.332 -26.433 1.00 83.94 222 ALA A N 1
ATOM 1700 C CA . ALA A 1 222 ? 20.680 -6.552 -25.656 1.00 83.94 222 ALA A CA 1
ATOM 1701 C C . ALA A 1 222 ? 21.800 -7.431 -25.068 1.00 83.94 222 ALA A C 1
ATOM 1703 O O . ALA A 1 222 ? 22.966 -7.036 -25.085 1.00 83.94 222 ALA A O 1
ATOM 1704 N N . GLY A 1 223 ? 21.466 -8.638 -24.604 1.00 85.69 223 GLY A N 1
ATOM 1705 C CA . GLY A 1 223 ? 22.416 -9.614 -24.074 1.00 85.69 223 GLY A CA 1
ATOM 1706 C C . GLY A 1 223 ? 23.410 -10.107 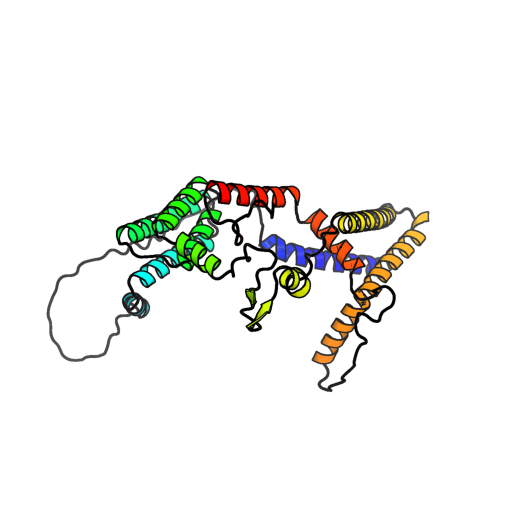-25.125 1.00 85.69 223 GLY A C 1
ATOM 1707 O O . GLY A 1 223 ? 24.612 -10.110 -24.867 1.00 85.69 223 GLY A O 1
ATOM 1708 N N . VAL A 1 224 ? 22.943 -10.450 -26.331 1.00 87.06 224 VAL A N 1
ATOM 1709 C CA . VAL A 1 224 ? 23.817 -10.854 -27.448 1.00 87.06 224 VAL A CA 1
ATOM 1710 C C . VAL A 1 224 ? 24.740 -9.701 -27.867 1.00 87.06 224 VAL A C 1
ATOM 1712 O O . VAL A 1 224 ? 25.951 -9.894 -28.010 1.00 87.06 224 VAL A O 1
ATOM 1715 N N . CYS A 1 225 ? 24.213 -8.479 -27.998 1.00 82.88 225 CYS A N 1
ATOM 1716 C CA . CYS A 1 225 ? 25.030 -7.300 -28.305 1.00 82.88 225 CYS A CA 1
ATOM 1717 C C . CYS A 1 225 ? 26.053 -6.987 -27.195 1.00 82.88 225 CYS A C 1
ATOM 1719 O O . CYS A 1 225 ? 27.177 -6.580 -27.485 1.00 82.88 225 CYS A O 1
ATOM 1721 N N . GLY A 1 226 ? 25.698 -7.196 -25.926 1.00 81.62 226 GLY A N 1
ATOM 1722 C CA . GLY A 1 226 ? 26.614 -7.039 -24.797 1.00 81.62 226 GLY A CA 1
ATOM 1723 C C . GLY A 1 226 ? 27.724 -8.092 -24.784 1.00 81.62 226 GLY A C 1
ATOM 1724 O O . GLY A 1 226 ? 28.898 -7.746 -24.667 1.00 81.62 226 GLY A O 1
ATOM 1725 N N . LEU A 1 227 ? 27.375 -9.370 -24.961 1.00 85.06 227 LEU A N 1
ATOM 1726 C CA . LEU A 1 227 ? 28.330 -10.484 -24.930 1.00 85.06 227 LEU A CA 1
ATOM 1727 C C . LEU A 1 227 ? 29.361 -10.399 -26.055 1.00 85.06 227 LEU A C 1
ATOM 1729 O O . LEU A 1 227 ? 30.547 -10.582 -25.801 1.00 85.06 227 LEU A O 1
ATOM 1733 N N . THR A 1 228 ? 28.937 -10.078 -27.277 1.00 84.81 228 THR A N 1
ATOM 1734 C CA . THR A 1 228 ? 29.855 -9.908 -28.421 1.00 84.81 228 THR A CA 1
ATOM 1735 C C . THR A 1 228 ? 30.896 -8.811 -28.175 1.00 84.81 228 THR A C 1
ATOM 1737 O O . THR A 1 228 ? 32.066 -8.991 -28.511 1.00 84.81 228 THR A O 1
ATOM 1740 N N . ASN A 1 229 ? 30.500 -7.716 -27.515 1.00 80.19 229 ASN A N 1
ATOM 1741 C CA . ASN A 1 229 ? 31.406 -6.636 -27.119 1.00 80.19 229 ASN A CA 1
ATOM 1742 C C . ASN A 1 229 ? 32.363 -7.038 -25.985 1.00 80.19 229 ASN A C 1
ATOM 1744 O O . ASN A 1 229 ? 33.523 -6.633 -26.002 1.00 80.19 229 ASN A O 1
ATOM 1748 N N . VAL A 1 230 ? 31.901 -7.820 -25.003 1.00 83.06 230 VAL A N 1
ATOM 1749 C CA . VAL A 1 230 ? 32.737 -8.286 -23.878 1.00 83.06 230 VAL A CA 1
ATOM 1750 C C . VAL A 1 230 ? 33.742 -9.349 -24.323 1.00 83.06 230 VAL A C 1
ATOM 1752 O O . VAL A 1 230 ? 34.881 -9.341 -23.866 1.00 83.06 230 VAL A O 1
ATOM 1755 N N . LEU A 1 231 ? 33.341 -10.241 -25.230 1.00 89.06 231 LEU A N 1
ATOM 1756 C CA . LEU A 1 231 ? 34.191 -11.314 -25.749 1.00 89.06 231 LEU A CA 1
ATOM 1757 C C . LEU A 1 231 ? 35.214 -10.833 -26.791 1.00 89.06 231 LEU A C 1
ATOM 1759 O O . LEU A 1 231 ? 36.062 -11.621 -27.196 1.00 89.06 231 LEU A O 1
ATOM 1763 N N . GLY A 1 232 ? 35.154 -9.566 -27.216 1.00 86.00 232 GLY A N 1
ATOM 1764 C CA . GLY A 1 232 ? 36.119 -8.996 -28.160 1.00 86.00 232 GLY A CA 1
ATOM 1765 C C . GLY A 1 232 ? 36.064 -9.641 -29.545 1.00 86.00 232 GLY A C 1
ATOM 1766 O O . GLY A 1 232 ? 37.096 -9.811 -30.185 1.00 86.00 232 GLY A O 1
ATOM 1767 N N . ILE A 1 233 ? 34.874 -10.042 -30.004 1.00 90.50 233 ILE A N 1
ATOM 1768 C CA . ILE A 1 233 ? 34.700 -10.600 -31.351 1.00 90.50 233 ILE A CA 1
ATOM 1769 C C . ILE A 1 233 ? 34.700 -9.431 -32.345 1.00 90.50 233 ILE A C 1
ATOM 1771 O O . ILE A 1 233 ? 33.649 -8.911 -32.731 1.00 90.50 233 ILE A O 1
ATOM 1775 N N . ASP A 1 234 ? 35.901 -8.988 -32.712 1.00 87.12 234 ASP A N 1
ATOM 1776 C CA . ASP A 1 234 ? 36.133 -7.761 -33.482 1.00 87.12 234 ASP A CA 1
ATOM 1777 C C . ASP A 1 234 ? 35.470 -7.781 -34.873 1.00 87.12 234 ASP A C 1
ATOM 1779 O O . ASP A 1 234 ? 35.020 -6.739 -35.353 1.00 87.12 234 ASP A O 1
ATOM 1783 N N . ASP A 1 235 ? 35.290 -8.964 -35.473 1.00 90.00 235 ASP A N 1
ATOM 1784 C CA . ASP A 1 235 ? 34.634 -9.133 -36.779 1.00 90.00 235 ASP A CA 1
ATOM 1785 C C . ASP A 1 235 ? 33.147 -8.727 -36.772 1.00 90.00 235 ASP A C 1
ATOM 1787 O O . ASP A 1 235 ? 32.595 -8.321 -37.796 1.00 90.00 235 ASP A O 1
ATOM 1791 N N . TRP A 1 236 ? 32.483 -8.806 -35.613 1.00 83.50 236 TRP A N 1
ATOM 1792 C CA . TRP A 1 236 ? 31.049 -8.512 -35.464 1.00 83.50 236 TRP A CA 1
ATOM 1793 C C . TRP A 1 236 ? 30.774 -7.167 -34.786 1.00 83.50 236 TRP A C 1
ATOM 1795 O O . TRP A 1 236 ? 29.649 -6.662 -34.842 1.00 83.50 236 TRP A O 1
ATOM 1805 N N . ALA A 1 237 ? 31.804 -6.552 -34.202 1.00 79.75 237 ALA A N 1
ATOM 1806 C CA . ALA A 1 237 ? 31.728 -5.278 -33.501 1.00 79.75 237 ALA A CA 1
ATOM 1807 C C . ALA A 1 237 ? 31.055 -4.126 -34.283 1.00 79.75 237 ALA A C 1
ATOM 1809 O O . ALA A 1 237 ? 30.316 -3.358 -33.660 1.00 79.75 237 ALA A O 1
ATOM 1810 N N . PRO A 1 238 ? 31.252 -3.929 -35.606 1.00 85.31 238 PRO A N 1
ATOM 1811 C CA . PRO A 1 238 ? 30.571 -2.836 -36.302 1.00 85.31 238 PRO A CA 1
ATOM 1812 C C . PRO A 1 238 ? 29.054 -3.057 -36.356 1.00 85.31 238 PRO A C 1
ATOM 1814 O O . PRO A 1 238 ? 28.294 -2.135 -36.064 1.00 85.31 238 PRO A O 1
ATOM 1817 N N . TYR A 1 239 ? 28.605 -4.284 -36.630 1.00 84.44 239 TYR A N 1
ATOM 1818 C CA . TYR A 1 239 ? 27.181 -4.613 -36.723 1.00 84.44 239 TYR A CA 1
ATOM 1819 C C . TYR A 1 239 ? 26.475 -4.507 -35.371 1.00 84.44 239 TYR A C 1
ATOM 1821 O O . TYR A 1 239 ? 25.389 -3.932 -35.280 1.00 84.44 239 TYR A O 1
ATOM 1829 N N . THR A 1 240 ? 27.097 -5.007 -34.302 1.00 80.75 240 THR A N 1
ATOM 1830 C CA . THR A 1 240 ? 26.515 -4.977 -32.953 1.00 80.75 240 THR A CA 1
ATOM 1831 C C . THR A 1 240 ? 26.423 -3.550 -32.416 1.00 80.75 240 THR A C 1
ATOM 1833 O O . THR A 1 240 ? 25.416 -3.193 -31.807 1.00 80.75 240 THR A O 1
ATOM 1836 N N . ASN A 1 241 ? 27.406 -2.693 -32.713 1.00 81.12 241 ASN A N 1
ATOM 1837 C CA . ASN A 1 241 ? 27.359 -1.276 -32.351 1.00 81.12 241 ASN A CA 1
ATOM 1838 C C . ASN A 1 241 ? 26.292 -0.505 -33.138 1.00 81.12 241 ASN A C 1
ATOM 1840 O O . ASN A 1 241 ? 25.598 0.327 -32.550 1.00 81.12 241 ASN A O 1
ATOM 1844 N N . THR A 1 242 ? 26.111 -0.781 -34.433 1.00 84.31 242 THR A N 1
ATOM 1845 C CA . THR A 1 242 ? 25.038 -0.160 -35.227 1.00 84.31 242 THR A CA 1
ATOM 1846 C C . THR A 1 242 ? 23.660 -0.576 -34.718 1.00 84.31 242 THR A C 1
ATOM 1848 O O . THR A 1 242 ? 22.793 0.278 -34.544 1.00 84.31 242 THR A O 1
ATOM 1851 N N . LEU A 1 243 ? 23.470 -1.860 -34.411 1.00 82.56 243 LEU A N 1
ATOM 1852 C CA . LEU A 1 243 ? 22.219 -2.382 -33.862 1.00 82.56 243 LEU A CA 1
ATOM 1853 C C . LEU A 1 243 ? 21.906 -1.819 -32.473 1.00 82.56 243 LEU A C 1
ATOM 1855 O O . LEU A 1 243 ? 20.783 -1.383 -32.229 1.00 82.56 243 LEU A O 1
ATOM 1859 N N . LEU A 1 244 ? 22.900 -1.762 -31.583 1.00 80.75 244 LEU A N 1
ATOM 1860 C CA . LEU A 1 244 ? 22.741 -1.166 -30.258 1.00 80.75 244 LEU A CA 1
ATOM 1861 C C . LEU A 1 244 ? 22.402 0.328 -30.359 1.00 80.75 244 LEU A C 1
ATOM 1863 O O . LEU A 1 244 ? 21.508 0.807 -29.667 1.00 80.75 244 LEU A O 1
ATOM 1867 N N . THR A 1 245 ? 23.071 1.055 -31.258 1.00 81.25 245 THR A N 1
ATOM 1868 C CA . THR A 1 245 ? 22.782 2.475 -31.510 1.00 81.25 245 THR A CA 1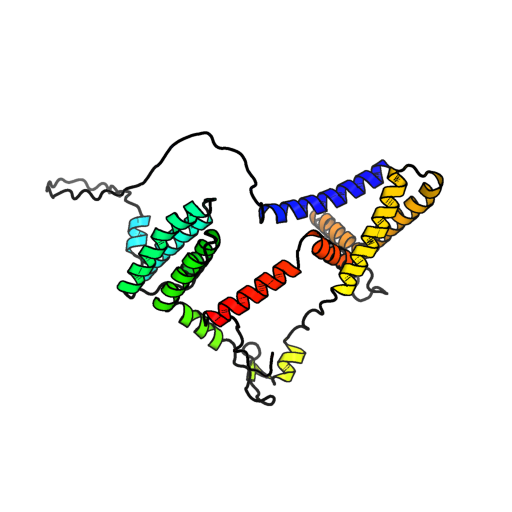
ATOM 1869 C C . THR A 1 245 ? 21.373 2.660 -32.071 1.00 81.25 245 THR A C 1
ATOM 1871 O O . THR A 1 245 ? 20.662 3.558 -31.632 1.00 81.25 245 THR A O 1
ATOM 1874 N N . GLY A 1 246 ? 20.941 1.792 -32.990 1.00 83.44 246 GLY A N 1
ATOM 1875 C CA . GLY A 1 246 ? 19.580 1.788 -33.525 1.00 83.44 246 GLY A CA 1
ATOM 1876 C C . GLY A 1 246 ? 18.530 1.536 -32.444 1.00 83.44 246 GLY A C 1
ATOM 1877 O O . GLY A 1 246 ? 17.540 2.255 -32.381 1.00 83.44 246 GLY A O 1
ATOM 1878 N N . LEU A 1 247 ? 18.772 0.586 -31.541 1.00 80.00 247 LEU A N 1
ATOM 1879 C CA . LEU A 1 247 ? 17.878 0.283 -30.422 1.00 80.00 247 LEU A CA 1
ATOM 1880 C C . LEU A 1 247 ? 17.775 1.455 -29.434 1.00 80.00 247 LEU A C 1
ATOM 1882 O O . LEU A 1 247 ? 16.670 1.821 -29.034 1.00 80.00 247 LEU A O 1
ATOM 1886 N N . VAL A 1 248 ? 18.901 2.094 -29.094 1.00 79.44 248 VAL A N 1
ATOM 1887 C CA . VAL A 1 248 ? 18.902 3.322 -28.281 1.00 79.44 248 VAL A CA 1
ATOM 1888 C C . VAL A 1 248 ? 18.145 4.437 -28.998 1.00 79.44 248 VAL A C 1
ATOM 1890 O O . VAL A 1 248 ? 17.344 5.124 -28.374 1.00 79.44 248 VAL A O 1
ATOM 1893 N N . LEU A 1 249 ? 18.342 4.595 -30.308 1.00 79.88 249 LEU A N 1
ATOM 1894 C CA . LEU A 1 249 ? 17.669 5.622 -31.094 1.00 79.88 249 LEU A CA 1
ATOM 1895 C C . LEU A 1 249 ? 16.157 5.387 -31.161 1.00 79.88 249 LEU A C 1
ATOM 1897 O O . LEU A 1 249 ? 15.409 6.335 -30.972 1.00 79.88 249 LEU A O 1
ATOM 1901 N N . VAL A 1 250 ? 15.695 4.146 -31.331 1.00 76.81 250 VAL A N 1
ATOM 1902 C CA . VAL A 1 250 ? 14.265 3.798 -31.255 1.00 76.81 250 VAL A CA 1
ATOM 1903 C C . VAL A 1 250 ? 13.704 4.117 -29.870 1.00 76.81 250 VAL A C 1
ATOM 1905 O O . VAL A 1 250 ? 12.650 4.737 -29.776 1.00 76.81 250 VAL A O 1
ATOM 1908 N N . GLY A 1 251 ? 14.426 3.780 -28.797 1.00 74.81 251 GLY A N 1
ATOM 1909 C CA . GLY A 1 251 ? 14.017 4.130 -27.435 1.00 74.81 251 GLY A CA 1
ATOM 1910 C C . GLY A 1 251 ? 13.954 5.642 -27.194 1.00 74.81 251 GLY A C 1
ATOM 1911 O O . GLY A 1 251 ? 13.036 6.125 -26.534 1.00 74.81 251 GLY A O 1
ATOM 1912 N N . VAL A 1 252 ? 14.894 6.408 -27.752 1.00 76.31 252 VAL A N 1
ATOM 1913 C CA . VAL A 1 252 ? 14.892 7.876 -27.676 1.00 76.31 252 VAL A CA 1
ATOM 1914 C C . VAL A 1 252 ? 13.762 8.466 -28.510 1.00 76.31 252 VAL A C 1
ATOM 1916 O O . VAL A 1 252 ? 13.122 9.398 -28.043 1.00 76.31 252 VAL A O 1
ATOM 1919 N N . VAL A 1 253 ? 13.492 7.931 -29.704 1.00 76.81 253 VAL A N 1
ATOM 1920 C CA . VAL A 1 253 ? 12.418 8.389 -30.597 1.00 76.81 253 VAL A CA 1
ATOM 1921 C C . VAL A 1 253 ? 11.040 8.096 -29.997 1.00 76.81 253 VAL A C 1
ATOM 1923 O O . VAL A 1 253 ? 10.175 8.968 -30.010 1.00 76.81 253 VAL A O 1
ATOM 1926 N N . ASP A 1 254 ? 10.839 6.918 -29.405 1.00 71.62 254 ASP A N 1
ATOM 1927 C CA . ASP A 1 254 ? 9.559 6.551 -28.784 1.00 71.62 254 ASP A CA 1
ATOM 1928 C C . ASP A 1 254 ? 9.280 7.361 -27.502 1.00 71.62 254 ASP A C 1
ATOM 1930 O O . ASP A 1 254 ? 8.139 7.725 -27.223 1.00 71.62 254 ASP A O 1
ATOM 1934 N N . ASN A 1 255 ? 10.335 7.748 -26.773 1.00 74.69 255 ASN A N 1
ATOM 1935 C CA . ASN A 1 255 ? 10.251 8.653 -25.619 1.00 74.69 255 ASN A CA 1
ATOM 1936 C C . ASN A 1 255 ? 10.482 10.134 -25.979 1.00 74.69 255 ASN A C 1
ATOM 1938 O O . ASN A 1 255 ? 10.527 10.991 -25.092 1.00 74.69 255 ASN A O 1
ATOM 1942 N N . PHE A 1 256 ? 10.638 10.468 -27.264 1.00 71.19 256 PHE A N 1
ATOM 1943 C CA . PHE A 1 256 ? 11.070 11.797 -27.714 1.00 71.19 256 PHE A CA 1
ATOM 1944 C C . PHE A 1 256 ? 10.083 12.884 -27.305 1.00 71.19 256 PHE A C 1
ATOM 1946 O O . PHE A 1 256 ? 10.480 13.985 -26.929 1.00 71.19 256 PHE A O 1
ATOM 1953 N N . TYR A 1 257 ? 8.791 12.556 -27.312 1.00 67.69 257 TYR A N 1
ATOM 1954 C CA . TYR A 1 257 ? 7.744 13.472 -26.879 1.00 67.69 257 TYR A CA 1
ATOM 1955 C C . TYR A 1 257 ? 7.878 13.832 -25.393 1.00 67.69 257 TYR A C 1
ATOM 1957 O O . TYR A 1 257 ? 7.785 15.004 -25.022 1.00 67.69 257 TYR A O 1
ATOM 1965 N N . ASP A 1 258 ? 8.145 12.846 -24.536 1.00 70.31 258 ASP A N 1
ATOM 1966 C CA . ASP A 1 258 ? 8.328 13.082 -23.104 1.00 70.31 258 ASP A CA 1
ATOM 1967 C C . ASP A 1 258 ? 9.668 13.782 -22.825 1.00 70.31 258 ASP A C 1
ATOM 1969 O O . ASP A 1 258 ? 9.727 14.650 -21.955 1.00 70.31 258 ASP A O 1
ATOM 1973 N N . PHE A 1 259 ? 10.704 13.527 -23.632 1.00 73.62 259 PHE A N 1
ATOM 1974 C CA . PHE A 1 259 ? 11.968 14.266 -23.581 1.00 73.62 259 PHE A CA 1
ATOM 1975 C C . PHE A 1 259 ? 11.804 15.744 -23.975 1.00 73.62 259 PHE A C 1
ATOM 1977 O O . PHE A 1 259 ? 12.302 16.626 -23.275 1.00 73.62 259 PHE A O 1
ATOM 1984 N N . ILE A 1 260 ? 11.057 16.050 -25.044 1.00 73.19 260 ILE A N 1
ATOM 1985 C CA . ILE A 1 260 ? 10.739 17.436 -25.427 1.00 73.19 260 ILE A CA 1
ATOM 1986 C C . ILE A 1 260 ? 9.892 18.106 -24.342 1.00 73.19 260 ILE A C 1
ATOM 1988 O O . ILE A 1 260 ? 10.139 19.259 -23.979 1.00 73.19 260 ILE A O 1
ATOM 1992 N N . LYS A 1 261 ? 8.899 17.405 -23.785 1.00 74.62 261 LYS A N 1
ATOM 1993 C CA . LYS A 1 261 ? 8.065 17.940 -22.702 1.00 74.62 261 LYS A CA 1
ATOM 1994 C C . LYS A 1 261 ? 8.894 18.235 -21.448 1.00 74.62 261 LYS A C 1
ATOM 1996 O O . LYS A 1 261 ? 8.741 19.294 -20.844 1.00 74.62 261 LYS A O 1
ATOM 2001 N N . PHE A 1 262 ? 9.815 17.343 -21.099 1.00 76.69 262 PHE A N 1
ATOM 2002 C CA . PHE A 1 262 ? 10.749 17.534 -19.995 1.00 76.69 262 PHE A CA 1
ATOM 2003 C C . PHE A 1 262 ? 11.695 18.720 -20.251 1.00 76.69 262 PHE A C 1
ATOM 2005 O O . PHE A 1 262 ? 11.799 19.626 -19.421 1.00 76.69 262 PHE A O 1
ATOM 2012 N N . GLY A 1 263 ? 12.299 18.797 -21.439 1.00 76.88 263 GLY A N 1
ATOM 2013 C CA . GLY A 1 263 ? 13.171 19.907 -21.832 1.00 76.88 263 GLY A CA 1
ATOM 2014 C C . GLY A 1 263 ? 12.453 21.260 -21.839 1.00 76.88 263 GLY A C 1
ATOM 2015 O O . GLY A 1 263 ? 12.981 22.252 -21.338 1.00 76.88 263 GLY A O 1
ATOM 2016 N N . THR A 1 264 ? 11.210 21.305 -22.326 1.00 76.06 264 THR A N 1
ATOM 2017 C CA . THR A 1 264 ? 10.390 22.527 -22.305 1.00 76.06 264 THR A CA 1
ATOM 2018 C C . THR A 1 264 ? 9.949 22.916 -20.892 1.00 76.06 264 THR A C 1
ATOM 2020 O O . THR A 1 264 ? 9.864 24.110 -20.610 1.00 76.06 264 THR A O 1
ATOM 2023 N N . SER A 1 265 ? 9.731 21.961 -19.976 1.00 77.12 265 SER A N 1
ATOM 2024 C CA . SER A 1 265 ? 9.482 22.278 -18.560 1.00 77.12 265 SER A CA 1
ATOM 2025 C C . SER A 1 265 ? 10.701 22.887 -17.859 1.00 77.12 265 SER A C 1
ATOM 2027 O O . SER A 1 265 ? 10.547 23.883 -17.157 1.00 77.12 265 SER A O 1
ATOM 2029 N N . LEU A 1 266 ? 11.912 22.387 -18.134 1.00 77.88 266 LEU A N 1
ATOM 2030 C CA . LEU A 1 266 ? 13.156 22.944 -17.584 1.00 77.88 266 LEU A CA 1
ATOM 2031 C C . LEU A 1 266 ? 13.489 24.337 -18.143 1.00 77.88 266 LEU A C 1
ATOM 2033 O O . LEU A 1 266 ? 14.044 25.179 -17.438 1.00 77.88 266 LEU A O 1
ATOM 2037 N N . LEU A 1 267 ? 13.149 24.603 -19.408 1.00 74.44 267 LEU A N 1
ATOM 2038 C CA . LEU A 1 267 ? 13.318 25.924 -20.023 1.00 74.44 267 LEU A CA 1
ATOM 2039 C C . LEU A 1 267 ? 12.309 26.949 -19.484 1.00 74.44 267 LEU A C 1
ATOM 2041 O O . LEU A 1 267 ? 12.689 28.091 -19.220 1.00 74.44 267 LEU A O 1
ATOM 2045 N N . LYS A 1 268 ? 11.053 26.539 -19.251 1.00 73.88 268 LYS A N 1
ATOM 2046 C CA . LYS A 1 268 ? 10.018 27.391 -18.633 1.00 73.88 268 LYS A CA 1
ATOM 2047 C C . LYS A 1 268 ? 10.375 27.830 -17.216 1.00 73.88 268 LYS A C 1
ATOM 2049 O O . LYS A 1 268 ? 10.005 28.926 -16.819 1.00 73.88 268 LYS A O 1
ATOM 2054 N N . GLU A 1 269 ? 11.112 27.012 -16.471 1.00 72.00 269 GLU A N 1
ATOM 2055 C CA . GLU A 1 269 ? 11.585 27.379 -15.133 1.00 72.00 269 GLU A CA 1
ATOM 2056 C C . GLU A 1 269 ? 12.660 28.484 -15.171 1.00 72.00 269 GLU A C 1
ATOM 2058 O O . GLU A 1 269 ? 12.792 29.258 -14.227 1.00 72.00 269 GLU A O 1
ATOM 2063 N N . LYS A 1 270 ? 13.401 28.611 -16.282 1.00 74.44 270 LYS A N 1
ATOM 2064 C CA . LYS A 1 270 ? 14.524 29.556 -16.416 1.00 74.44 270 LYS A CA 1
ATOM 2065 C C . LYS A 1 270 ? 14.228 30.815 -17.227 1.00 74.44 270 LYS A C 1
ATOM 2067 O O . LYS A 1 270 ? 15.055 31.723 -17.226 1.00 74.44 270 LYS A O 1
ATOM 2072 N N . THR A 1 271 ? 13.085 30.905 -17.905 1.00 57.44 271 THR A N 1
ATOM 2073 C CA . THR A 1 271 ? 12.716 32.094 -18.692 1.00 57.44 271 THR A CA 1
ATOM 2074 C C . THR A 1 271 ? 11.330 32.617 -18.296 1.00 57.44 271 THR A C 1
ATOM 2076 O O . THR A 1 271 ? 10.347 31.900 -18.461 1.00 57.44 271 THR A O 1
ATOM 2079 N N . PRO A 1 272 ? 11.212 33.863 -17.787 1.00 59.97 272 PRO A N 1
ATOM 2080 C CA . PRO A 1 272 ? 9.941 34.435 -17.324 1.00 59.97 272 PRO A CA 1
ATOM 2081 C C . PRO A 1 272 ? 8.995 34.883 -18.455 1.00 59.97 272 PRO A C 1
ATOM 2083 O O . PRO A 1 272 ? 7.925 35.431 -18.182 1.00 59.97 272 PRO A O 1
ATOM 2086 N N . GLU A 1 273 ? 9.346 34.654 -19.721 1.00 60.44 273 GLU A N 1
ATOM 2087 C CA . GLU A 1 273 ? 8.515 35.036 -20.861 1.00 60.44 273 GLU A CA 1
ATOM 2088 C C . GLU A 1 273 ? 7.601 33.881 -21.292 1.00 60.44 273 GLU A C 1
ATOM 2090 O O . GLU A 1 273 ? 8.045 32.778 -21.614 1.00 60.44 273 GLU A O 1
ATOM 2095 N N . LYS A 1 274 ? 6.287 34.133 -21.275 1.00 57.91 274 LYS A N 1
ATOM 2096 C CA . LYS A 1 274 ? 5.224 33.159 -21.567 1.00 57.91 274 LYS A CA 1
ATOM 2097 C C . LYS A 1 274 ? 5.188 32.791 -23.055 1.00 57.91 274 LYS A C 1
ATOM 2099 O O . LYS A 1 274 ? 4.258 33.165 -23.767 1.00 57.91 274 LYS A O 1
ATOM 2104 N N . VAL A 1 275 ? 6.159 32.020 -23.536 1.00 63.75 275 VAL A N 1
ATOM 2105 C CA . VAL A 1 275 ? 6.075 31.421 -24.872 1.00 63.75 275 VAL A CA 1
ATOM 2106 C C . VAL A 1 275 ? 5.091 30.252 -24.810 1.00 63.75 275 VAL A C 1
ATOM 2108 O O . VAL A 1 275 ? 5.373 29.177 -24.274 1.00 63.75 275 VAL A O 1
ATOM 2111 N N . ASN A 1 276 ? 3.889 30.484 -25.333 1.00 63.94 276 ASN A N 1
ATOM 2112 C CA . ASN A 1 276 ? 2.807 29.507 -25.366 1.00 63.94 276 ASN A CA 1
ATOM 2113 C C . ASN A 1 276 ? 2.970 28.600 -26.598 1.00 63.94 276 ASN A C 1
ATOM 2115 O O . ASN A 1 276 ? 2.238 28.712 -27.579 1.00 63.94 276 ASN A O 1
ATOM 2119 N N . VAL A 1 277 ? 3.986 27.733 -26.578 1.00 69.25 277 VAL A N 1
ATOM 2120 C CA . VAL A 1 277 ? 4.177 26.720 -27.626 1.00 69.25 277 VAL A CA 1
ATOM 2121 C C . VAL A 1 277 ? 3.087 25.660 -27.466 1.00 69.25 277 VAL A C 1
ATOM 2123 O O . VAL A 1 277 ? 3.113 24.880 -26.514 1.00 69.25 277 VAL A O 1
ATOM 2126 N N . LYS A 1 278 ? 2.115 25.639 -28.383 1.00 70.75 278 LYS A N 1
ATOM 2127 C CA . LYS A 1 278 ? 1.190 24.510 -28.529 1.00 70.75 278 LYS A CA 1
ATOM 2128 C C . LYS A 1 278 ? 1.941 23.378 -29.224 1.00 70.75 278 LYS A C 1
ATOM 2130 O O . LYS A 1 278 ? 2.230 23.479 -30.413 1.00 70.75 278 LYS A O 1
ATOM 2135 N N . LEU A 1 279 ? 2.294 22.337 -28.472 1.00 73.12 279 LEU A N 1
ATOM 2136 C CA . LEU A 1 279 ? 2.739 21.080 -29.066 1.00 73.12 279 LEU A CA 1
ATOM 2137 C C . LEU A 1 279 ? 1.520 20.343 -29.650 1.00 73.12 279 LEU A C 1
ATOM 2139 O O . LEU A 1 279 ? 0.436 20.465 -29.077 1.00 73.12 279 LEU A O 1
ATOM 2143 N N . PRO A 1 280 ? 1.680 19.619 -30.772 1.00 73.75 280 PRO A N 1
ATOM 2144 C CA . PRO A 1 280 ? 0.625 18.772 -31.323 1.00 73.75 280 PRO A CA 1
ATOM 2145 C C . PRO A 1 280 ? 0.205 17.702 -30.309 1.00 73.75 280 PRO A C 1
ATOM 2147 O O . PRO A 1 280 ? 1.035 17.218 -29.534 1.00 73.75 280 PRO A O 1
ATOM 2150 N N . ASP A 1 281 ? -1.077 17.341 -30.308 1.00 75.62 281 ASP A N 1
ATOM 2151 C CA . ASP A 1 281 ? -1.610 16.335 -29.394 1.00 75.62 281 ASP A CA 1
ATOM 2152 C C . ASP A 1 281 ? -1.029 14.946 -29.711 1.00 75.62 281 ASP A C 1
ATOM 2154 O O . ASP A 1 281 ? -0.817 14.582 -30.869 1.00 75.62 281 ASP A O 1
ATOM 2158 N N . LYS A 1 282 ? -0.771 14.142 -28.666 1.00 68.12 282 LYS A N 1
ATOM 2159 C CA . LYS A 1 282 ? -0.110 12.820 -28.766 1.00 68.12 282 LYS A CA 1
ATOM 2160 C C . LYS A 1 282 ? -0.796 11.844 -29.743 1.00 68.12 282 LYS A C 1
ATOM 2162 O O . LYS A 1 282 ? -0.164 10.880 -30.162 1.00 68.12 282 LYS A O 1
ATOM 2167 N N . GLY A 1 283 ? -2.072 12.063 -30.064 1.00 70.81 283 GLY A N 1
ATOM 2168 C CA . GLY A 1 283 ? -2.874 11.192 -30.929 1.00 70.81 283 GLY A CA 1
ATOM 2169 C C . GLY A 1 283 ? -2.637 11.364 -32.432 1.00 70.81 283 GLY A C 1
ATOM 2170 O O . GLY A 1 283 ? -2.986 10.463 -33.187 1.00 70.81 283 GLY A O 1
ATOM 2171 N N . ASP A 1 284 ? -2.018 12.466 -32.867 1.00 77.75 284 ASP A N 1
ATOM 2172 C CA . ASP A 1 284 ? -1.888 12.788 -34.298 1.00 77.75 284 ASP A CA 1
ATOM 2173 C C . ASP A 1 284 ? -0.600 12.240 -34.939 1.00 77.75 284 ASP A C 1
ATOM 2175 O O . ASP A 1 284 ? -0.381 12.381 -36.145 1.00 77.75 284 ASP A O 1
ATOM 2179 N N . LEU A 1 285 ? 0.277 11.610 -34.152 1.00 75.75 285 LEU A N 1
ATOM 2180 C CA . LEU A 1 285 ? 1.534 11.057 -34.651 1.00 75.75 285 LEU A CA 1
ATOM 2181 C C . LEU A 1 285 ? 1.301 9.672 -35.289 1.00 75.75 285 LEU A C 1
ATOM 2183 O O . LEU A 1 285 ? 0.753 8.773 -34.639 1.00 75.75 285 LEU A O 1
ATOM 2187 N N . PRO A 1 286 ? 1.728 9.458 -36.550 1.00 73.75 286 PRO A N 1
ATOM 2188 C CA . PRO A 1 286 ? 1.511 8.194 -37.245 1.00 73.75 286 PRO A CA 1
ATOM 2189 C C . PRO A 1 286 ? 2.201 7.047 -36.498 1.00 73.75 286 PRO A C 1
ATOM 2191 O O . PRO A 1 286 ? 3.376 7.132 -36.154 1.00 73.75 286 PRO A O 1
ATOM 2194 N N . GLY A 1 287 ? 1.459 5.968 -36.242 1.00 69.38 287 GLY A N 1
ATOM 2195 C CA . GLY A 1 287 ? 1.983 4.767 -35.583 1.00 69.38 287 GLY A CA 1
ATOM 2196 C C . GLY A 1 287 ? 2.117 4.853 -34.059 1.00 69.38 287 GLY A C 1
ATOM 2197 O O . GLY A 1 287 ? 2.752 3.981 -33.475 1.00 69.38 287 GLY A O 1
ATOM 2198 N N . GLY A 1 288 ? 1.551 5.874 -33.403 1.00 67.19 288 GLY A N 1
ATOM 2199 C CA . GLY A 1 288 ? 1.592 5.990 -31.938 1.00 67.19 288 GLY A CA 1
ATOM 2200 C C . GLY A 1 288 ? 2.981 6.312 -31.370 1.00 67.19 288 GLY A C 1
ATOM 2201 O O . GLY A 1 288 ? 3.196 6.195 -30.162 1.00 67.19 288 GLY A O 1
ATOM 2202 N N . LEU A 1 289 ? 3.919 6.733 -32.223 1.00 65.00 289 LEU A N 1
ATOM 2203 C CA . LEU A 1 289 ? 5.245 7.214 -31.836 1.00 65.00 289 LEU A CA 1
ATOM 2204 C C . LEU A 1 289 ? 5.099 8.404 -30.874 1.00 65.00 289 LEU A C 1
ATOM 2206 O O . LEU A 1 289 ? 4.437 9.386 -31.199 1.00 65.00 289 LEU A O 1
ATOM 2210 N N . GLY A 1 290 ? 5.691 8.315 -29.679 1.00 63.91 290 GLY A N 1
ATOM 2211 C CA . GLY A 1 290 ? 5.574 9.343 -28.630 1.00 63.91 290 GLY A CA 1
ATOM 2212 C C . GLY A 1 290 ? 4.504 9.070 -27.565 1.00 63.91 290 GLY A C 1
ATOM 2213 O O . GLY A 1 290 ? 4.389 9.826 -26.593 1.00 63.91 290 GLY A O 1
ATOM 2214 N N . THR A 1 291 ? 3.735 7.986 -27.703 1.00 74.88 291 THR A N 1
ATOM 2215 C CA . THR A 1 291 ? 2.871 7.491 -26.617 1.00 74.88 291 THR A CA 1
ATOM 2216 C C . THR A 1 291 ? 3.656 6.722 -25.554 1.00 74.88 291 THR A C 1
ATOM 2218 O O . THR A 1 291 ? 3.168 6.590 -24.432 1.00 74.88 291 THR A O 1
ATOM 2221 N N . GLY A 1 292 ? 4.862 6.242 -25.890 1.00 74.06 292 GLY A N 1
ATOM 2222 C CA . GLY A 1 292 ? 5.671 5.381 -25.028 1.00 74.06 292 GLY A CA 1
ATOM 2223 C C . GLY A 1 292 ? 5.068 3.987 -24.847 1.00 74.06 292 GLY A C 1
ATOM 2224 O O . GLY A 1 292 ? 5.328 3.330 -23.843 1.00 74.06 292 GLY A O 1
ATOM 2225 N N . ALA A 1 293 ? 4.209 3.533 -25.767 1.00 78.88 293 ALA A N 1
ATOM 2226 C CA . ALA A 1 293 ? 3.562 2.228 -25.655 1.00 78.88 293 ALA A CA 1
ATOM 2227 C C . ALA A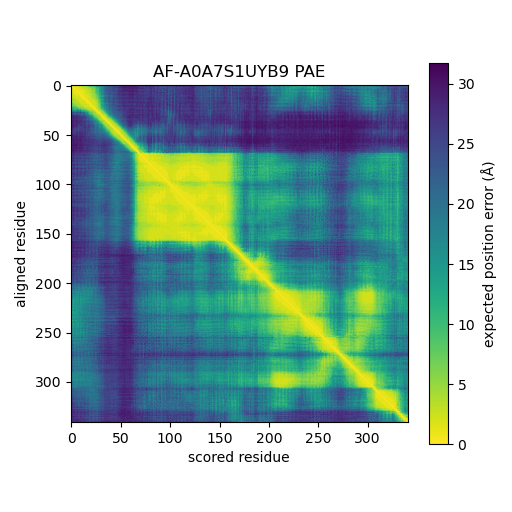 1 293 ? 4.565 1.071 -25.810 1.00 78.88 293 ALA A C 1
ATOM 2229 O O . ALA A 1 293 ? 4.510 0.105 -25.050 1.00 78.88 293 ALA A O 1
ATOM 2230 N N . LEU A 1 294 ? 5.517 1.175 -26.747 1.00 76.56 294 LEU A N 1
ATOM 2231 C CA . LEU A 1 294 ? 6.526 0.135 -26.975 1.00 76.56 294 LEU A CA 1
ATOM 2232 C C . LEU A 1 294 ? 7.527 0.078 -25.820 1.00 76.56 294 LEU A C 1
ATOM 2234 O O . LEU A 1 294 ? 7.750 -0.990 -25.244 1.00 76.56 294 LEU A O 1
ATOM 2238 N N . THR A 1 295 ? 8.095 1.224 -25.441 1.00 78.19 295 THR A N 1
ATOM 2239 C CA . THR A 1 295 ? 9.010 1.311 -24.293 1.00 78.19 295 THR A CA 1
ATOM 2240 C C . THR A 1 295 ? 8.304 0.960 -22.985 1.00 78.19 295 THR A C 1
ATOM 2242 O O . THR A 1 295 ? 8.858 0.226 -22.166 1.00 78.19 295 THR A O 1
ATOM 2245 N N . GLY A 1 296 ? 7.054 1.389 -22.816 1.00 80.19 296 GLY A N 1
ATOM 2246 C CA . GLY A 1 296 ? 6.205 1.057 -21.676 1.00 80.19 296 GLY A CA 1
ATOM 2247 C C . GLY A 1 296 ? 5.966 -0.444 -21.529 1.00 80.19 296 GLY A C 1
ATOM 2248 O O . GLY A 1 296 ? 6.136 -0.971 -20.431 1.00 80.19 296 GLY A O 1
ATOM 2249 N N . ASN A 1 297 ? 5.652 -1.151 -22.618 1.00 83.31 297 ASN A N 1
ATOM 2250 C CA . ASN A 1 297 ? 5.443 -2.602 -22.591 1.00 83.31 297 ASN A CA 1
ATOM 2251 C C . ASN A 1 297 ? 6.725 -3.363 -22.231 1.00 83.31 297 ASN A C 1
ATOM 2253 O O . ASN A 1 297 ? 6.682 -4.282 -21.415 1.00 83.31 297 ASN A O 1
ATOM 2257 N N . VAL A 1 298 ? 7.878 -2.950 -22.772 1.00 82.94 298 VAL A N 1
ATOM 2258 C CA . VAL A 1 298 ? 9.178 -3.557 -22.439 1.00 82.94 298 VAL A CA 1
ATOM 2259 C C . VAL A 1 298 ? 9.539 -3.317 -20.971 1.00 82.94 298 VAL A C 1
ATOM 2261 O O . VAL A 1 298 ? 9.934 -4.255 -20.281 1.00 82.94 298 VAL A O 1
ATOM 2264 N N . VAL A 1 299 ? 9.371 -2.094 -20.457 1.00 82.19 299 VAL A N 1
ATOM 2265 C CA . VAL A 1 299 ? 9.676 -1.760 -19.054 1.00 82.19 299 VAL A CA 1
ATOM 2266 C C . VAL A 1 299 ? 8.719 -2.463 -18.089 1.00 82.19 299 VAL A C 1
ATOM 2268 O O . VAL A 1 299 ? 9.170 -3.003 -17.076 1.00 82.19 299 VAL A O 1
ATOM 2271 N N . ARG A 1 300 ? 7.414 -2.518 -18.392 1.00 79.50 300 ARG A N 1
ATOM 2272 C CA . ARG A 1 300 ? 6.429 -3.273 -17.595 1.00 79.50 300 ARG A CA 1
ATOM 2273 C C . ARG A 1 300 ? 6.738 -4.764 -17.599 1.00 79.50 300 ARG A C 1
ATOM 2275 O O . ARG A 1 300 ? 6.783 -5.361 -16.526 1.00 79.50 300 ARG A O 1
ATOM 2282 N N . GLY A 1 301 ? 7.035 -5.340 -18.764 1.00 83.25 301 GLY A N 1
ATOM 2283 C CA . GLY A 1 301 ? 7.443 -6.737 -18.901 1.00 83.25 301 GLY A CA 1
ATOM 2284 C C . GLY A 1 301 ? 8.727 -7.050 -18.130 1.00 83.25 301 GLY A C 1
ATOM 2285 O O . GLY A 1 301 ? 8.780 -8.040 -17.406 1.00 83.25 301 GLY A O 1
ATOM 2286 N N . LEU A 1 302 ? 9.733 -6.172 -18.192 1.00 80.50 302 LEU A N 1
ATOM 2287 C CA . LEU A 1 302 ? 10.983 -6.329 -17.445 1.00 80.50 302 LEU A CA 1
ATOM 2288 C C . LEU A 1 302 ? 10.757 -6.207 -15.935 1.00 80.50 302 LEU A C 1
ATOM 2290 O O . LEU A 1 302 ? 11.300 -6.995 -15.162 1.00 80.50 302 LEU A O 1
ATOM 2294 N N . THR A 1 303 ? 9.920 -5.263 -15.506 1.00 78.44 303 THR A N 1
ATOM 2295 C CA . THR A 1 303 ? 9.545 -5.102 -14.093 1.00 78.44 303 THR A CA 1
ATOM 2296 C C . THR A 1 303 ? 8.818 -6.348 -13.592 1.00 78.44 303 THR A C 1
ATOM 2298 O O . THR A 1 303 ? 9.142 -6.863 -12.527 1.00 78.44 303 THR A O 1
ATOM 2301 N N . ARG A 1 304 ? 7.889 -6.893 -14.385 1.00 74.75 304 ARG A N 1
ATOM 2302 C CA . ARG A 1 304 ? 7.178 -8.143 -14.082 1.00 74.75 304 ARG A CA 1
ATOM 2303 C C . ARG A 1 304 ? 8.138 -9.338 -14.004 1.00 74.75 304 ARG A C 1
ATOM 2305 O O . ARG A 1 304 ? 8.048 -10.101 -13.054 1.00 74.75 304 ARG A O 1
ATOM 2312 N N . LEU A 1 305 ? 9.096 -9.457 -14.927 1.00 77.38 305 LEU A N 1
ATOM 2313 C CA . LEU A 1 305 ? 10.103 -10.531 -14.939 1.00 77.38 305 LEU A CA 1
ATOM 2314 C C . LEU A 1 305 ? 11.097 -10.465 -13.767 1.00 77.38 305 LEU A C 1
ATOM 2316 O O . LEU A 1 305 ? 11.565 -11.501 -13.308 1.00 77.38 305 LEU A O 1
ATOM 2320 N N . THR A 1 306 ? 11.459 -9.263 -13.313 1.00 77.44 306 THR A N 1
ATOM 2321 C CA . THR A 1 306 ? 12.556 -9.063 -12.341 1.00 77.44 306 THR A CA 1
ATOM 2322 C C . THR A 1 306 ? 12.093 -8.785 -10.917 1.00 77.44 306 THR A C 1
ATOM 2324 O O . THR A 1 306 ? 12.839 -9.053 -9.979 1.00 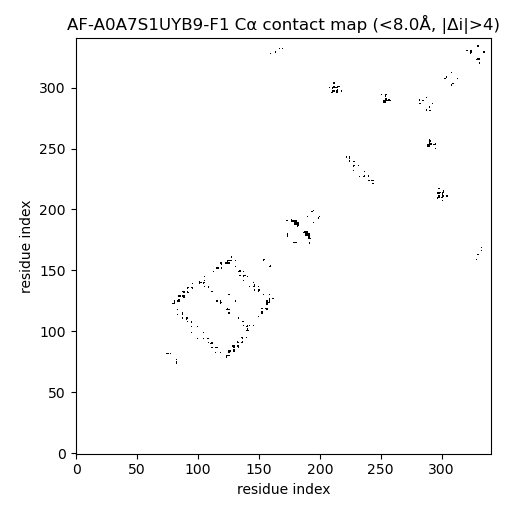77.44 306 THR A O 1
ATOM 2327 N N . SER A 1 307 ? 10.904 -8.204 -10.744 1.00 66.62 307 SER A N 1
ATOM 2328 C CA . SER A 1 307 ? 10.496 -7.585 -9.478 1.00 66.62 307 SER A CA 1
ATOM 2329 C C . SER A 1 307 ? 9.294 -8.256 -8.814 1.00 66.62 307 SER A C 1
ATOM 2331 O O . SER A 1 307 ? 9.054 -7.991 -7.639 1.00 66.62 307 SER A O 1
ATOM 2333 N N . LYS A 1 308 ? 8.534 -9.109 -9.516 1.00 60.09 308 LYS A N 1
ATOM 2334 C CA . LYS A 1 308 ? 7.351 -9.763 -8.942 1.00 60.09 308 LYS A CA 1
ATOM 2335 C C . LYS A 1 308 ? 7.271 -11.237 -9.303 1.00 60.09 308 LYS A C 1
ATOM 2337 O O . LYS A 1 308 ? 7.066 -11.597 -10.459 1.00 60.09 308 LYS A O 1
ATOM 2342 N N . ASP A 1 309 ? 7.335 -12.084 -8.283 1.00 63.38 309 ASP A N 1
ATOM 2343 C CA . ASP A 1 309 ? 6.920 -13.476 -8.399 1.00 63.38 309 ASP A CA 1
ATOM 2344 C C . ASP A 1 309 ? 5.387 -13.513 -8.465 1.00 63.38 309 ASP A C 1
ATOM 2346 O O . ASP A 1 309 ? 4.685 -13.610 -7.462 1.00 63.38 309 ASP A O 1
ATOM 2350 N N . THR A 1 310 ? 4.861 -13.325 -9.675 1.00 63.97 310 THR A N 1
ATOM 2351 C CA . THR A 1 310 ? 3.414 -13.234 -9.926 1.00 63.97 310 THR A CA 1
ATOM 2352 C C . THR A 1 310 ? 2.649 -14.460 -9.440 1.00 63.97 310 THR A C 1
ATOM 2354 O O . THR A 1 310 ? 1.490 -14.342 -9.057 1.00 63.97 310 THR A O 1
ATOM 2357 N N . LEU A 1 311 ? 3.296 -15.627 -9.413 1.00 63.00 311 LEU A N 1
ATOM 2358 C CA . LEU A 1 311 ? 2.694 -16.859 -8.931 1.00 63.00 311 LEU A CA 1
ATOM 2359 C C . LEU A 1 311 ? 2.516 -16.790 -7.411 1.00 63.00 311 LEU A C 1
ATOM 2361 O O . LEU A 1 311 ? 1.432 -17.086 -6.910 1.00 63.00 311 LEU A O 1
ATOM 2365 N N . ARG A 1 312 ? 3.533 -16.298 -6.696 1.00 66.06 312 ARG A N 1
ATOM 2366 C CA . ARG A 1 312 ? 3.457 -16.025 -5.258 1.00 66.06 312 ARG A CA 1
ATOM 2367 C C . ARG A 1 312 ? 2.418 -14.949 -4.927 1.00 66.06 312 ARG A C 1
ATOM 2369 O O . ARG A 1 312 ? 1.623 -15.160 -4.018 1.00 66.06 312 ARG A O 1
ATOM 2376 N N . ASP A 1 313 ? 2.383 -13.836 -5.661 1.00 66.25 313 ASP A N 1
ATOM 2377 C CA . ASP A 1 313 ? 1.405 -12.760 -5.429 1.00 66.25 313 ASP A CA 1
ATOM 2378 C C . ASP A 1 313 ? -0.034 -13.258 -5.662 1.00 66.25 313 ASP A C 1
ATOM 2380 O O . ASP A 1 313 ? -0.892 -13.074 -4.801 1.00 66.25 313 ASP A O 1
ATOM 2384 N N . CYS A 1 314 ? -0.295 -13.977 -6.762 1.00 70.62 314 CYS A N 1
ATOM 2385 C CA . CYS A 1 314 ? -1.614 -14.557 -7.035 1.00 70.62 314 CYS A CA 1
ATOM 2386 C C . CYS A 1 314 ? -2.015 -15.619 -5.999 1.00 70.62 314 CYS A C 1
ATOM 2388 O O . CYS A 1 314 ? -3.187 -15.703 -5.634 1.00 70.62 314 CYS A O 1
ATOM 2390 N N . GLN A 1 315 ? -1.070 -16.423 -5.501 1.00 64.94 315 GLN A N 1
ATOM 2391 C CA . GLN A 1 315 ? -1.333 -17.369 -4.414 1.00 64.94 315 GLN A CA 1
ATOM 2392 C C . GLN A 1 315 ? -1.665 -16.652 -3.103 1.00 64.94 315 GLN A C 1
ATOM 2394 O O . GLN A 1 315 ? -2.603 -17.058 -2.423 1.00 64.94 315 GLN A O 1
ATOM 2399 N N . CYS A 1 316 ? -0.947 -15.579 -2.761 1.00 66.56 316 CYS A N 1
ATOM 2400 C CA . CYS A 1 316 ? -1.237 -14.754 -1.589 1.00 66.56 316 CYS A CA 1
ATOM 2401 C C . CYS A 1 316 ? -2.610 -14.079 -1.692 1.00 66.56 316 CYS A C 1
ATOM 2403 O O . CYS A 1 316 ? -3.379 -14.112 -0.732 1.00 66.56 316 CYS A O 1
ATOM 2405 N N . GLU A 1 317 ? -2.956 -13.519 -2.854 1.00 71.31 317 GLU A N 1
ATOM 2406 C CA . GLU A 1 317 ? -4.278 -12.938 -3.102 1.00 71.31 317 GLU A CA 1
ATOM 2407 C C . GLU A 1 317 ? -5.376 -14.002 -2.981 1.00 71.31 317 GLU A C 1
ATOM 2409 O O . GLU A 1 317 ? -6.308 -13.829 -2.194 1.00 71.31 317 GLU A O 1
ATOM 2414 N N . ALA A 1 318 ? -5.243 -15.144 -3.661 1.00 71.50 318 ALA A N 1
ATOM 2415 C CA . ALA A 1 318 ? -6.206 -16.242 -3.574 1.00 71.50 318 ALA A CA 1
ATOM 2416 C C . ALA A 1 318 ? -6.349 -16.789 -2.141 1.00 71.50 318 ALA A C 1
ATOM 2418 O O . ALA A 1 318 ? -7.465 -17.041 -1.682 1.00 71.50 318 ALA A O 1
ATOM 2419 N N . ALA A 1 319 ? -5.241 -16.924 -1.406 1.00 66.06 319 ALA A N 1
ATOM 2420 C CA . ALA A 1 319 ? -5.247 -17.340 -0.007 1.00 66.06 319 ALA A CA 1
ATOM 2421 C C . ALA A 1 319 ? -5.942 -16.306 0.889 1.00 66.06 319 ALA A C 1
ATOM 2423 O O . ALA A 1 319 ? -6.707 -16.689 1.772 1.00 66.06 319 ALA A O 1
ATOM 2424 N N . SER A 1 320 ? -5.740 -15.009 0.637 1.00 69.75 320 SER A N 1
ATOM 2425 C CA . SER A 1 320 ? -6.423 -13.937 1.367 1.00 69.75 320 SER A CA 1
ATOM 2426 C C . SER A 1 320 ? -7.936 -13.949 1.118 1.00 69.75 320 SER A C 1
ATOM 2428 O O . SER A 1 320 ? -8.710 -13.844 2.071 1.00 69.75 320 SER A O 1
ATOM 2430 N N . PHE A 1 321 ? -8.372 -14.189 -0.126 1.00 70.94 321 PHE A N 1
ATOM 2431 C CA . PHE A 1 321 ? -9.787 -14.357 -0.468 1.00 70.94 321 PHE A CA 1
ATOM 2432 C C . PHE A 1 321 ? -10.391 -15.584 0.209 1.00 70.94 321 PHE A C 1
ATOM 2434 O O . PHE A 1 321 ? -11.471 -15.498 0.793 1.00 70.94 321 PHE A O 1
ATOM 2441 N N . PHE A 1 322 ? -9.688 -16.716 0.177 1.00 69.12 322 PHE A N 1
ATOM 2442 C CA . PHE A 1 322 ? -10.139 -17.940 0.829 1.00 69.12 322 PHE A CA 1
ATOM 2443 C C . PHE A 1 322 ? -10.227 -17.782 2.352 1.00 69.12 322 PHE A C 1
ATOM 2445 O O . PHE A 1 322 ? -11.227 -18.170 2.952 1.00 69.12 322 PHE A O 1
ATOM 2452 N N . ALA A 1 323 ? -9.223 -17.165 2.981 1.00 63.03 323 ALA A N 1
ATOM 2453 C CA . ALA A 1 323 ? -9.222 -16.888 4.413 1.00 63.03 323 ALA A CA 1
ATOM 2454 C C . ALA A 1 323 ? -10.366 -15.943 4.799 1.00 63.03 323 ALA A C 1
ATOM 2456 O O . ALA A 1 323 ? -11.094 -16.209 5.753 1.00 63.03 323 ALA A O 1
ATOM 2457 N N . ALA A 1 324 ? -10.582 -14.874 4.033 1.00 64.44 324 ALA A N 1
ATOM 2458 C CA . ALA A 1 324 ? -11.681 -13.953 4.272 1.00 64.44 324 ALA A CA 1
ATOM 2459 C C . ALA A 1 324 ? -13.052 -14.630 4.099 1.00 64.44 324 ALA A C 1
ATOM 2461 O O . ALA A 1 324 ? -13.933 -14.423 4.931 1.00 64.44 324 ALA A O 1
ATOM 2462 N N . TYR A 1 325 ? -13.215 -15.487 3.086 1.00 63.97 325 TYR A N 1
ATOM 2463 C CA . TYR A 1 325 ? -14.416 -16.305 2.905 1.00 63.97 325 TYR A CA 1
ATOM 2464 C C . TYR A 1 325 ? -14.645 -17.254 4.092 1.00 63.97 325 TYR A C 1
ATOM 2466 O O . TYR A 1 325 ? -15.730 -17.267 4.673 1.00 63.97 325 TYR A O 1
ATOM 2474 N N . ALA A 1 326 ? -13.618 -18.00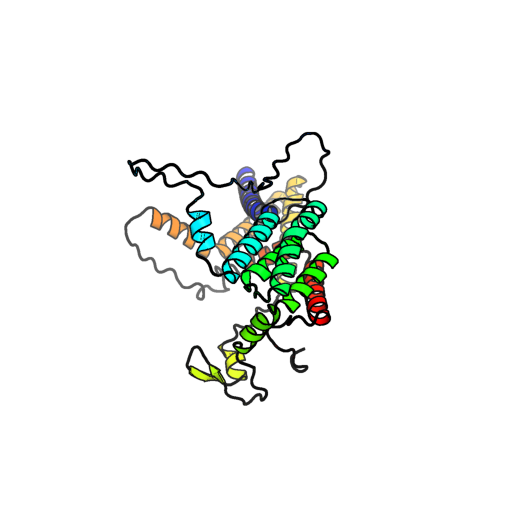5 4.498 1.00 55.16 326 ALA A N 1
ATOM 2475 C CA . ALA A 1 326 ? -13.699 -18.967 5.597 1.00 55.16 326 ALA A CA 1
ATOM 2476 C C . ALA A 1 326 ? -13.992 -18.299 6.951 1.00 55.16 326 ALA A C 1
ATOM 2478 O O . ALA A 1 326 ? -14.705 -18.858 7.782 1.00 55.16 326 ALA A O 1
ATOM 2479 N N . LEU A 1 327 ? -13.480 -17.085 7.163 1.00 55.31 327 LEU A N 1
ATOM 2480 C CA . LEU A 1 327 ? -13.710 -16.294 8.372 1.00 55.31 327 LEU A CA 1
ATOM 2481 C C . LEU A 1 327 ? -15.038 -15.519 8.344 1.00 55.31 327 LEU A C 1
ATOM 2483 O O . LEU A 1 327 ? -15.351 -14.812 9.303 1.00 55.31 327 LEU A O 1
ATOM 2487 N N . GLY A 1 328 ? -15.819 -15.622 7.263 1.00 52.72 328 GLY A N 1
ATOM 2488 C CA . GLY A 1 328 ? -17.058 -14.860 7.090 1.00 52.72 328 GLY A CA 1
ATOM 2489 C C . GLY A 1 328 ? -16.829 -13.347 7.034 1.00 52.72 328 GLY A C 1
ATOM 2490 O O . GLY A 1 328 ? -17.749 -12.569 7.296 1.00 52.72 328 GLY A O 1
ATOM 2491 N N . LEU A 1 329 ? -15.601 -12.921 6.725 1.00 54.88 329 LEU A N 1
ATOM 2492 C CA . LEU A 1 329 ? -15.284 -11.523 6.491 1.00 54.88 329 LEU A CA 1
ATOM 2493 C C . LEU A 1 329 ? -15.863 -11.133 5.126 1.00 54.88 329 LEU A C 1
ATOM 2495 O O . LEU A 1 329 ? -15.725 -11.897 4.167 1.00 54.88 329 LEU A O 1
ATOM 2499 N N . PRO A 1 330 ? -16.497 -9.956 5.000 1.00 54.66 330 PRO A N 1
ATOM 2500 C CA . PRO A 1 330 ? -16.961 -9.452 3.716 1.00 54.66 330 PRO A CA 1
ATOM 2501 C C . PRO A 1 330 ? -15.744 -9.092 2.847 1.00 54.66 330 PRO A C 1
ATOM 2503 O O . PRO A 1 330 ? -15.327 -7.943 2.774 1.00 54.66 330 PRO A O 1
ATOM 2506 N N . SER A 1 331 ? -15.146 -10.099 2.210 1.00 51.50 331 SER A N 1
ATOM 2507 C CA . SER A 1 331 ? -13.972 -9.996 1.324 1.00 51.50 331 SER A CA 1
ATOM 2508 C C . SER A 1 331 ? -14.287 -9.274 0.023 1.00 51.50 331 SER A C 1
ATOM 2510 O O . SER A 1 331 ? -13.389 -8.850 -0.696 1.00 51.50 331 SER A O 1
ATOM 2512 N N . PHE A 1 332 ? -15.571 -9.130 -0.279 1.00 49.03 332 PHE A N 1
ATOM 2513 C CA . PHE A 1 332 ? -16.036 -8.434 -1.450 1.00 49.03 332 PHE A CA 1
ATOM 2514 C C . PHE A 1 332 ? -16.890 -7.243 -1.033 1.00 49.03 332 PHE A C 1
ATOM 2516 O O . PHE A 1 332 ? -17.842 -7.379 -0.268 1.00 49.03 332 PHE A O 1
ATOM 2523 N N . ALA A 1 333 ? -16.592 -6.091 -1.632 1.00 43.81 333 ALA A N 1
ATOM 2524 C CA . ALA A 1 333 ? -17.524 -4.975 -1.797 1.00 43.81 333 ALA A CA 1
ATOM 2525 C C . ALA A 1 333 ? -18.798 -5.374 -2.580 1.00 43.81 333 ALA A C 1
ATOM 2527 O O . ALA A 1 333 ? -19.781 -4.638 -2.595 1.00 43.81 333 ALA A O 1
ATOM 2528 N N . PHE A 1 334 ? -18.791 -6.556 -3.202 1.00 40.75 334 PHE A N 1
ATOM 2529 C CA . PHE A 1 334 ? -19.894 -7.138 -3.949 1.00 40.75 334 PHE A CA 1
ATOM 2530 C C . PHE A 1 334 ? -20.265 -8.476 -3.329 1.00 40.75 334 PHE A C 1
ATOM 2532 O O . PHE A 1 334 ? -19.478 -9.408 -3.343 1.00 40.75 334 PHE A O 1
ATOM 2539 N N . ARG A 1 335 ? -21.474 -8.603 -2.786 1.00 41.22 335 ARG A N 1
ATOM 2540 C CA . ARG A 1 335 ? -22.035 -9.904 -2.407 1.00 41.22 335 ARG A CA 1
ATOM 2541 C C . ARG A 1 335 ? -21.885 -10.834 -3.627 1.00 41.22 335 ARG A C 1
ATOM 2543 O O . ARG A 1 335 ? -22.555 -10.538 -4.616 1.00 41.22 335 ARG A O 1
ATOM 2550 N N . PRO A 1 336 ? -21.015 -11.868 -3.619 1.00 40.66 336 PRO A N 1
ATOM 2551 C CA . PRO A 1 336 ? -20.797 -12.679 -4.807 1.00 40.66 336 PRO A CA 1
ATOM 2552 C C . PRO A 1 336 ? -22.128 -13.338 -5.141 1.00 40.66 336 PRO A C 1
ATOM 2554 O O . PRO A 1 336 ? -22.639 -14.176 -4.398 1.00 40.66 336 PRO A O 1
ATOM 2557 N N . ASN A 1 337 ? -22.755 -12.863 -6.208 1.00 40.12 337 ASN A N 1
ATOM 2558 C CA . ASN A 1 337 ? -23.922 -13.506 -6.765 1.00 40.12 337 ASN A CA 1
ATOM 2559 C C . ASN A 1 337 ? -23.362 -14.584 -7.688 1.00 40.12 337 ASN A C 1
ATOM 2561 O O . ASN A 1 337 ? -22.468 -14.288 -8.476 1.00 40.12 337 ASN A O 1
ATOM 2565 N N . ALA A 1 338 ? -23.865 -15.815 -7.618 1.00 40.94 338 ALA A N 1
ATOM 2566 C CA . ALA A 1 338 ? -23.364 -16.956 -8.402 1.00 40.94 338 ALA A CA 1
ATOM 2567 C C . ALA A 1 338 ? -23.448 -16.772 -9.940 1.00 40.94 338 ALA A C 1
ATOM 2569 O O . ALA A 1 338 ? -23.170 -17.695 -10.691 1.00 40.94 338 ALA A O 1
ATOM 2570 N N . LEU A 1 339 ? -23.873 -15.595 -10.403 1.00 40.94 339 LEU A N 1
ATOM 2571 C CA . LEU A 1 339 ? -23.922 -15.161 -11.794 1.00 40.94 339 LEU A CA 1
ATOM 2572 C C . LEU A 1 339 ? -22.691 -14.329 -12.217 1.00 40.94 339 LEU A C 1
ATOM 2574 O O . LEU A 1 339 ? -22.596 -13.989 -13.391 1.00 40.94 339 LEU A O 1
ATOM 2578 N N . GLU A 1 340 ? -21.804 -13.951 -11.286 1.00 39.03 340 GLU A N 1
ATOM 2579 C CA . GLU A 1 340 ? -20.610 -13.118 -11.542 1.00 39.03 340 GLU A CA 1
ATOM 2580 C C . GLU A 1 340 ? -19.270 -13.850 -11.323 1.00 39.03 340 GLU A C 1
ATOM 2582 O O . GLU A 1 340 ? -18.227 -13.277 -11.631 1.00 39.03 340 GLU A O 1
ATOM 2587 N N . ALA A 1 341 ? -19.292 -15.088 -10.810 1.00 39.66 341 ALA A N 1
ATOM 2588 C CA . ALA A 1 341 ? -18.134 -15.986 -10.716 1.00 39.66 341 ALA A CA 1
ATOM 2589 C C . ALA A 1 341 ? -18.185 -17.025 -11.841 1.00 39.66 341 ALA A C 1
ATOM 2591 O O . ALA A 1 341 ? -17.107 -17.349 -12.385 1.00 39.66 341 ALA A O 1
#

pLDDT: mean 71.04, std 20.05, range [29.06, 98.19]

Sequence (341 aa):
MRIVVLACFLFFASDALVFQHRTRNAIRPSHQQDPKRILARTCMVVEQKTSTTEDIASTGSLVFIDKKSQLASAFAALDEGDQYDAVLTGLCAKILDDDLDAPESRSALEDPLSLLKEMNLRRVKASGRSLMSMVDATVKTEDASAMAQVLSLCLKNGGVRKYGAQQQDLTPLPNTPTGRFRNPVDGKRITRKERLDNVLVDIPTDDRGSEVAAALTFMSFAGVCGLTNVLGIDDWAPYTNTLLTGLVLVGVVDNFYDFIKFGTSLLKEKTPEKVNVKLPDKGDLPGGLGTGALTGNVVRGLTRLTSKDTLRDCQCEAASFFAAYALGLPSFAFRPNALEA

Radius of gyration: 30.81 Å; Cα contacts (8 Å, |Δi|>4): 196; chains: 1; bounding box: 70×54×92 Å